Protein AF-A0A0P1GM66-F1 (afdb_monomer_lite)

pLDDT: mean 73.73, std 16.1, range [38.53, 93.94]

Organism: NCBI:txid340021

Radius of gyration: 25.5 Å; chains: 1; bounding box: 78×30×77 Å

Secondary structure (DSSP, 8-state):
--TTHHHHHHHHHHHHHHHHHHHHHHHHHH---HHHHHHHHHHHHHHHHHHHHTTS-----------SSPPHHHHHHHHHHHHHHHHHHHHHHHHHHHHHHHHHHHHHHHTT-----TT-S-----TTHHHHHHHHHHHHHTHHHHHHHHHTT--GGGS-TTS-SSS-HHHHHHHHHHHHHHHHHHHHHHHHHHHHHHHHHHHHHHHHHHHHHHHHHH--

Sequence (220 aa):
MIESLPYCVFGVAVVVTVVAQLVLWFRYSCGGKVALNVTALKERVETYAALKKGKGTLSEDHTVDNSELLSAGGHEVLLGTLKKVETKSAALSTIIVFAMGAFLTVVFSDSGAVACSSGSNSCEPNGYDAYGLLTVVAALNLLAPLYHAFVGIGHLDTFDSRVGVDQGKALGAKEMQLNLMSDLLKKERGYRFSKLVSAFVILTYFFVLIADALWVTFGA

Foldseek 3Di:
DCVCVLVVVLVVLLVVLVVVLVVLVCCLVPVDPLVVVLVVLLVVLQVVLVVVPVVPDPDPDPPVPVPLDHDPSSVVSLVVLLVVLLVLLVVLLVVLVVLLVVLVCVLVVPVVPPVPVVPDPDPDPDPCVVSNVSSVSLSVLLVQLNVLSVLLNDDPPPVDPPPPPPDDPSVVNSVVRSVSSSSSVSSNSSSVSSVVSNVSSVVSVVVSVVVVVCCVVPVD

Structure (mmCIF, N/CA/C/O backbone):
data_AF-A0A0P1GM66-F1
#
_entry.id   AF-A0A0P1GM66-F1
#
loop_
_atom_site.group_PDB
_atom_site.id
_atom_site.type_symbol
_atom_site.label_atom_id
_atom_site.label_alt_id
_atom_site.label_comp_id
_atom_site.label_asym_id
_atom_site.label_entity_id
_atom_site.label_seq_id
_atom_site.pdbx_PDB_ins_code
_atom_site.Cartn_x
_atom_site.Cartn_y
_atom_site.Cartn_z
_atom_site.occupancy
_atom_site.B_iso_or_equiv
_atom_site.auth_seq_id
_atom_site.auth_comp_id
_atom_site.auth_asym_id
_atom_site.auth_atom_id
_atom_site.pdbx_PDB_model_num
ATOM 1 N N . MET A 1 1 ? 19.322 10.680 -34.082 1.00 49.41 1 MET A N 1
ATOM 2 C CA . MET A 1 1 ? 18.736 11.760 -33.246 1.00 49.41 1 MET A CA 1
ATOM 3 C C . MET A 1 1 ? 17.412 11.361 -32.564 1.00 49.41 1 MET A C 1
ATOM 5 O O . MET A 1 1 ? 16.917 12.151 -31.777 1.00 49.41 1 MET A O 1
ATOM 9 N N . ILE A 1 2 ? 16.855 10.157 -32.802 1.00 52.78 2 ILE A N 1
ATOM 10 C CA . ILE A 1 2 ? 15.590 9.679 -32.186 1.00 52.78 2 ILE A CA 1
ATOM 11 C C . ILE A 1 2 ? 15.828 8.848 -30.901 1.00 52.78 2 ILE A C 1
ATOM 13 O O . ILE A 1 2 ? 14.916 8.657 -30.104 1.00 52.78 2 ILE A O 1
ATOM 17 N N . GLU A 1 3 ? 17.067 8.436 -30.623 1.00 55.12 3 GLU A N 1
ATOM 18 C CA . GLU A 1 3 ? 17.414 7.568 -29.481 1.00 55.12 3 GLU A CA 1
ATOM 19 C C . GLU A 1 3 ? 17.232 8.210 -28.090 1.00 55.12 3 GLU A C 1
ATOM 21 O O . GLU A 1 3 ? 17.246 7.506 -27.086 1.00 55.12 3 GLU A O 1
ATOM 26 N N . SER A 1 4 ? 17.029 9.530 -27.994 1.00 60.00 4 SER A N 1
ATOM 27 C CA . SER A 1 4 ? 16.848 10.227 -26.709 1.00 60.00 4 SER A CA 1
ATOM 28 C C . SER A 1 4 ? 15.395 10.296 -26.221 1.00 60.00 4 SER A C 1
ATOM 30 O O . SER A 1 4 ? 15.159 10.561 -25.041 1.00 60.00 4 SER A O 1
ATOM 32 N N . LEU A 1 5 ? 14.417 10.039 -27.096 1.00 62.59 5 LEU A N 1
ATOM 33 C CA . LEU A 1 5 ? 12.992 10.101 -26.762 1.00 62.59 5 LEU A CA 1
ATOM 34 C C . LEU A 1 5 ? 12.564 9.168 -25.604 1.00 62.59 5 LEU A C 1
ATOM 36 O O . LEU A 1 5 ? 11.834 9.642 -24.728 1.00 62.59 5 LEU A O 1
ATOM 40 N N . PRO A 1 6 ? 13.010 7.893 -25.530 1.00 67.31 6 PRO A N 1
ATOM 41 C CA . PRO A 1 6 ? 12.564 6.989 -24.469 1.00 67.31 6 PRO A CA 1
ATOM 42 C C . PRO A 1 6 ? 13.025 7.458 -23.081 1.00 67.31 6 PRO A C 1
ATOM 44 O O . PRO A 1 6 ? 12.230 7.482 -22.142 1.00 67.31 6 PRO A O 1
ATOM 47 N N . TYR A 1 7 ? 14.252 7.973 -22.957 1.00 69.81 7 TYR A N 1
ATOM 48 C CA . TYR A 1 7 ? 14.797 8.476 -21.688 1.00 69.81 7 TYR A CA 1
ATOM 49 C C . TYR A 1 7 ? 14.009 9.658 -21.112 1.00 69.81 7 TYR A C 1
ATOM 51 O O . TYR A 1 7 ? 13.801 9.731 -19.899 1.00 69.81 7 TYR A O 1
ATOM 59 N N . CYS A 1 8 ? 13.521 10.564 -21.965 1.00 74.31 8 CYS A N 1
ATOM 60 C CA . CYS A 1 8 ? 12.674 11.670 -21.522 1.00 74.31 8 CYS A CA 1
ATOM 61 C C . CYS A 1 8 ? 11.322 11.177 -20.989 1.00 74.31 8 CYS A C 1
ATOM 63 O O . CYS A 1 8 ? 10.877 11.642 -19.939 1.00 74.31 8 CYS A O 1
ATOM 65 N N . VAL A 1 9 ? 10.686 10.217 -21.668 1.00 75.69 9 VAL A N 1
ATOM 66 C CA . VAL A 1 9 ? 9.404 9.646 -21.224 1.00 75.69 9 VAL A CA 1
ATOM 67 C C . VAL A 1 9 ? 9.578 8.893 -19.902 1.00 75.69 9 VAL A C 1
ATOM 69 O O . VAL A 1 9 ? 8.776 9.076 -18.984 1.00 75.69 9 VAL A O 1
ATOM 72 N N . PHE A 1 10 ? 10.661 8.123 -19.757 1.00 75.69 10 PHE A N 1
ATOM 73 C CA . PHE A 1 10 ? 10.984 7.414 -18.517 1.00 75.69 10 PHE A CA 1
ATOM 74 C C . PHE A 1 10 ? 11.234 8.371 -17.348 1.00 75.69 10 PHE A C 1
ATOM 76 O O . PHE A 1 10 ? 10.656 8.197 -16.274 1.00 75.69 10 PHE A O 1
ATOM 83 N N . GLY A 1 11 ? 12.045 9.412 -17.557 1.00 78.69 11 GLY A N 1
ATOM 84 C CA . GLY A 1 11 ? 12.319 10.419 -16.533 1.00 78.69 11 GLY A CA 1
ATOM 85 C C . GLY A 1 11 ? 11.043 11.111 -16.052 1.00 78.69 11 GLY A C 1
ATOM 86 O O . GLY A 1 11 ? 10.814 11.230 -14.847 1.00 78.69 11 GLY A O 1
ATOM 87 N N . VAL A 1 12 ? 10.159 11.490 -16.981 1.00 83.25 12 VAL A N 1
ATOM 88 C CA . VAL A 1 12 ? 8.860 12.091 -16.647 1.00 83.25 12 VAL A CA 1
ATOM 89 C C . VAL A 1 12 ? 7.980 11.111 -15.870 1.00 83.25 12 VAL A C 1
ATOM 91 O O . VAL A 1 12 ? 7.416 11.499 -14.849 1.00 83.25 12 VAL A O 1
ATOM 94 N N . ALA A 1 13 ? 7.891 9.844 -16.285 1.00 81.12 13 ALA A N 1
ATOM 95 C CA . ALA A 1 13 ? 7.086 8.837 -15.591 1.00 81.12 13 ALA A CA 1
ATOM 96 C C . ALA A 1 13 ? 7.555 8.618 -14.143 1.00 81.12 13 ALA A C 1
ATOM 98 O O . ALA A 1 13 ? 6.732 8.578 -13.226 1.00 81.12 13 ALA A O 1
ATOM 99 N N . VAL A 1 14 ? 8.869 8.549 -13.911 1.00 81.50 14 VAL A N 1
ATOM 100 C CA . VAL A 1 14 ? 9.443 8.427 -12.562 1.00 81.50 14 VAL A CA 1
ATOM 101 C C . VAL A 1 14 ? 9.108 9.652 -11.714 1.00 81.50 14 VAL A C 1
ATOM 103 O O . VAL A 1 14 ? 8.600 9.500 -10.603 1.00 81.50 14 VAL A O 1
ATOM 106 N N . VAL A 1 15 ? 9.326 10.862 -12.237 1.00 85.69 15 VAL A N 1
ATOM 107 C CA . VAL A 1 15 ? 9.032 12.109 -11.511 1.00 85.69 15 VAL A CA 1
ATOM 108 C C . VAL A 1 15 ? 7.547 12.207 -11.172 1.00 85.69 15 VAL A C 1
ATOM 110 O O . VAL A 1 15 ? 7.203 12.474 -10.023 1.00 85.69 15 VAL A O 1
ATOM 113 N N . VAL A 1 16 ? 6.658 11.929 -12.130 1.00 87.25 16 VAL A N 1
ATOM 114 C CA . VAL A 1 16 ? 5.205 11.901 -11.902 1.00 87.25 16 VAL A CA 1
ATOM 115 C C . VAL A 1 16 ? 4.856 10.882 -10.823 1.00 87.25 16 VAL A C 1
ATOM 117 O O . VAL A 1 16 ? 4.039 11.179 -9.950 1.00 87.25 16 VAL A O 1
ATOM 120 N N . THR A 1 17 ? 5.505 9.715 -10.834 1.00 84.69 17 THR A N 1
ATOM 121 C CA . THR A 1 17 ? 5.249 8.672 -9.840 1.00 84.69 17 THR A CA 1
ATOM 122 C C . THR A 1 17 ? 5.634 9.126 -8.440 1.00 84.69 17 THR A C 1
ATOM 124 O O . THR A 1 17 ? 4.812 9.067 -7.528 1.00 84.69 17 THR A O 1
ATOM 127 N N . VAL A 1 18 ? 6.848 9.655 -8.279 1.00 86.38 18 VAL A N 1
ATOM 128 C CA . VAL A 1 18 ? 7.355 10.158 -6.996 1.00 86.38 18 VAL A CA 1
ATOM 129 C C . VAL A 1 18 ? 6.508 11.328 -6.491 1.00 86.38 18 VAL A C 1
ATOM 131 O O . VAL A 1 18 ? 6.103 11.344 -5.329 1.00 86.38 18 VAL A O 1
ATOM 134 N N . VAL A 1 19 ? 6.164 12.287 -7.355 1.00 89.31 19 VAL A N 1
ATOM 135 C CA . VAL A 1 19 ? 5.315 13.431 -6.983 1.00 89.31 19 VAL A CA 1
ATOM 136 C C . VAL A 1 19 ? 3.924 12.962 -6.560 1.00 89.31 19 VAL A C 1
ATOM 138 O O . VAL A 1 19 ? 3.427 13.391 -5.519 1.00 89.31 19 VAL A O 1
ATOM 141 N N . ALA A 1 20 ? 3.300 12.049 -7.308 1.00 87.25 20 ALA A N 1
ATOM 142 C CA . ALA A 1 20 ? 2.000 11.492 -6.945 1.00 87.25 20 ALA A CA 1
ATOM 143 C C . ALA A 1 20 ? 2.057 10.769 -5.591 1.00 87.25 20 ALA A C 1
ATOM 145 O O . ALA A 1 20 ? 1.170 10.963 -4.758 1.00 87.25 20 ALA A O 1
ATOM 146 N N . GLN A 1 21 ? 3.117 9.999 -5.325 1.00 86.38 21 GLN A N 1
ATOM 147 C CA . GLN A 1 21 ? 3.331 9.368 -4.024 1.00 86.38 21 GLN A CA 1
ATOM 148 C C . GLN A 1 21 ? 3.467 10.386 -2.894 1.00 86.38 21 GLN A C 1
ATOM 150 O O . GLN A 1 21 ? 2.817 10.224 -1.863 1.00 86.38 21 GLN A O 1
ATOM 155 N N . LEU A 1 22 ? 4.254 11.447 -3.085 1.00 87.38 22 LEU A N 1
ATOM 156 C CA . LEU A 1 22 ? 4.420 12.513 -2.095 1.00 87.38 22 LEU A CA 1
ATOM 157 C C . LEU A 1 22 ? 3.101 13.242 -1.821 1.00 87.38 22 LEU A C 1
ATOM 159 O O . LEU A 1 22 ? 2.770 13.503 -0.666 1.00 87.38 22 LEU A O 1
ATOM 163 N N . VAL A 1 23 ? 2.303 13.518 -2.856 1.00 88.00 23 VAL A N 1
ATOM 164 C CA . VAL A 1 23 ? 0.971 14.121 -2.702 1.00 88.00 23 VAL A CA 1
ATOM 165 C C . VAL A 1 23 ? 0.045 13.190 -1.923 1.00 88.00 23 VAL A C 1
ATOM 167 O O . VAL A 1 23 ? -0.634 13.625 -0.991 1.00 88.00 23 VAL A O 1
ATOM 170 N N . LEU A 1 24 ? 0.020 11.900 -2.261 1.00 85.44 24 LEU A N 1
ATOM 171 C CA . LEU A 1 24 ? -0.780 10.905 -1.546 1.00 85.44 24 LEU A CA 1
ATOM 172 C C . LEU A 1 24 ? -0.324 10.757 -0.091 1.00 85.44 24 LEU A C 1
ATOM 174 O O . LEU A 1 24 ? -1.167 10.683 0.804 1.00 85.44 24 LEU A O 1
ATOM 178 N N . TRP A 1 25 ? 0.986 10.780 0.153 1.00 85.00 25 TRP A N 1
ATOM 179 C CA . TRP A 1 25 ? 1.587 10.754 1.484 1.00 85.00 25 TRP A CA 1
ATOM 180 C C . TRP A 1 25 ? 1.195 11.981 2.304 1.00 85.00 25 TRP A C 1
ATOM 182 O O . TRP A 1 25 ? 0.800 11.864 3.465 1.00 85.00 25 TRP A O 1
ATOM 192 N N . PHE A 1 26 ? 1.253 13.167 1.701 1.00 85.19 26 PHE A N 1
ATOM 193 C CA . PHE A 1 26 ? 0.867 14.410 2.355 1.00 85.19 26 PHE A CA 1
ATOM 194 C C . PHE A 1 26 ? -0.625 14.411 2.693 1.00 85.19 26 PHE A C 1
ATOM 196 O O . PHE A 1 26 ? -1.005 14.719 3.820 1.00 85.19 26 PHE A O 1
ATOM 203 N N . ARG A 1 27 ? -1.489 13.965 1.771 1.00 84.12 27 ARG A N 1
ATOM 204 C CA . ARG A 1 27 ? -2.929 13.809 2.043 1.00 84.12 27 ARG A CA 1
ATOM 205 C C . ARG A 1 27 ? -3.197 12.787 3.144 1.00 84.12 27 ARG A C 1
ATOM 207 O O . ARG A 1 27 ? -4.072 13.015 3.977 1.00 84.12 27 ARG A O 1
ATOM 214 N N . TYR A 1 28 ? -2.444 11.690 3.172 1.00 81.00 28 TYR A N 1
ATOM 215 C CA . TYR A 1 28 ? -2.512 10.692 4.237 1.00 81.00 28 TYR A CA 1
ATOM 216 C C . TYR A 1 28 ? -2.109 11.280 5.600 1.00 81.00 28 TYR A C 1
ATOM 218 O O . TYR A 1 28 ? -2.828 11.091 6.584 1.00 81.00 28 TYR A O 1
ATOM 226 N N . SER A 1 29 ? -1.008 12.034 5.638 1.00 80.25 29 SER A N 1
ATOM 227 C CA . SER A 1 29 ? -0.442 12.632 6.854 1.00 80.25 29 SER A CA 1
ATOM 228 C C . SER A 1 29 ? -1.309 13.774 7.396 1.00 80.25 29 SER A C 1
ATOM 230 O O . SER A 1 29 ? -1.579 13.835 8.593 1.00 80.25 29 SER A O 1
ATOM 232 N N . CYS A 1 30 ? -1.812 14.648 6.522 1.00 77.25 30 CYS A N 1
ATOM 233 C CA . CYS A 1 30 ? -2.595 15.826 6.904 1.00 77.25 30 CYS A CA 1
ATOM 234 C C . CYS A 1 30 ? -4.103 15.557 7.044 1.00 77.25 30 CYS A C 1
ATOM 236 O O . CYS A 1 30 ? -4.799 16.321 7.706 1.00 77.25 30 CYS A O 1
ATOM 238 N N . GLY A 1 31 ? -4.638 14.467 6.480 1.00 65.81 31 GLY A N 1
ATOM 239 C CA . GLY A 1 31 ? -6.067 14.114 6.553 1.00 65.81 31 GLY A CA 1
ATOM 240 C C . GLY A 1 31 ? -6.559 13.635 7.931 1.00 65.81 31 GLY A C 1
ATOM 241 O O . GLY A 1 31 ? -7.674 13.129 8.064 1.00 65.81 31 GLY A O 1
ATOM 242 N N . GLY A 1 32 ? -5.733 13.741 8.972 1.00 57.62 32 GLY A N 1
ATOM 243 C CA . GLY A 1 32 ? -5.922 13.097 10.267 1.00 57.62 32 GLY A CA 1
ATOM 244 C C . GLY A 1 32 ? -6.816 13.816 11.275 1.00 57.62 32 GLY A C 1
ATOM 245 O O . GLY A 1 32 ? -6.385 14.011 12.403 1.00 57.62 32 GLY A O 1
ATOM 246 N N . LYS A 1 33 ? -8.084 14.114 10.963 1.00 61.38 33 LYS A N 1
ATOM 247 C CA . LYS A 1 33 ? -9.068 14.383 12.035 1.00 61.38 33 LYS A CA 1
ATOM 248 C C . LYS A 1 33 ? -9.568 13.054 12.612 1.00 61.38 33 LYS A C 1
ATOM 250 O O . LYS A 1 33 ? -10.579 12.517 12.169 1.00 61.38 33 LYS A O 1
ATOM 255 N N . VAL A 1 34 ? -8.814 12.472 13.546 1.00 59.84 34 VAL A N 1
ATOM 256 C CA . VAL A 1 34 ? -9.110 11.149 14.138 1.00 59.84 34 VAL A CA 1
ATOM 257 C C . VAL A 1 34 ? -10.431 11.162 14.919 1.00 59.84 34 VAL A C 1
ATOM 259 O O . VAL A 1 34 ? -11.250 10.274 14.717 1.00 59.84 34 VAL A O 1
ATOM 262 N N . ALA A 1 35 ? -10.701 12.209 15.705 1.00 56.91 35 ALA A N 1
ATOM 263 C CA . ALA A 1 35 ? -11.881 12.282 16.576 1.00 56.91 35 ALA A CA 1
ATOM 264 C C . ALA A 1 35 ? -13.230 12.200 15.827 1.00 56.91 35 ALA A C 1
ATOM 266 O O . ALA A 1 35 ? -14.102 11.436 16.223 1.00 56.91 35 ALA A O 1
ATOM 267 N N . LEU A 1 36 ? -13.381 12.909 14.698 1.00 59.31 36 LEU A N 1
ATOM 268 C CA . LEU A 1 36 ? -14.615 12.879 13.891 1.00 59.31 36 LEU A CA 1
ATOM 269 C C . LEU A 1 36 ? -14.879 11.484 13.289 1.00 59.31 36 LEU A C 1
ATOM 271 O O . LEU A 1 36 ? -16.021 11.074 13.104 1.00 59.31 36 LEU A O 1
ATOM 275 N N . ASN A 1 37 ? -13.808 10.746 12.990 1.00 70.94 37 ASN A N 1
ATOM 276 C CA . ASN A 1 37 ? -13.906 9.418 12.395 1.00 70.94 37 ASN A CA 1
ATOM 277 C C . ASN A 1 37 ? -14.287 8.343 13.421 1.00 70.94 37 ASN A C 1
ATOM 279 O O . ASN A 1 37 ? -14.910 7.359 13.037 1.00 70.94 37 ASN A O 1
ATOM 283 N N . VAL A 1 38 ? -13.956 8.523 14.705 1.00 74.69 38 VAL A N 1
ATOM 284 C CA . VAL A 1 38 ? -14.300 7.557 15.764 1.00 74.69 38 VAL A CA 1
ATOM 285 C C . VAL A 1 38 ? -15.808 7.535 16.008 1.00 74.69 38 VAL A C 1
ATOM 287 O O . VAL A 1 38 ? -16.391 6.456 16.033 1.00 74.69 38 VAL A O 1
ATOM 290 N N . THR A 1 39 ? -16.470 8.693 16.093 1.00 74.50 39 THR A N 1
ATOM 291 C CA . THR A 1 39 ? -17.932 8.755 16.284 1.00 74.50 39 THR A CA 1
ATOM 292 C C . THR A 1 39 ? -18.684 8.122 15.111 1.00 74.50 39 THR A C 1
ATOM 294 O O . THR A 1 39 ? -19.548 7.274 15.318 1.00 74.50 39 THR A O 1
ATOM 297 N N . ALA A 1 40 ? -18.291 8.445 13.874 1.00 78.88 40 ALA A N 1
ATOM 298 C CA . ALA A 1 40 ? -18.876 7.840 12.676 1.00 78.88 40 ALA A CA 1
ATOM 299 C C . ALA A 1 40 ? -18.598 6.326 12.577 1.00 78.88 40 ALA A C 1
ATOM 301 O O . ALA A 1 40 ? -19.398 5.566 12.030 1.00 78.88 40 ALA A O 1
ATOM 302 N N . LEU A 1 41 ? -17.453 5.864 13.091 1.00 79.00 41 LEU A N 1
ATOM 303 C CA . LEU A 1 41 ? -17.139 4.441 13.171 1.00 79.00 41 LEU A CA 1
ATOM 304 C C . LEU A 1 41 ? -18.001 3.731 14.219 1.00 79.00 41 LEU A C 1
ATOM 306 O O . LEU A 1 41 ? -18.463 2.625 13.944 1.00 79.00 41 LEU A O 1
ATOM 310 N N . LYS A 1 42 ? -18.241 4.362 15.378 1.00 79.12 42 LYS A N 1
ATOM 311 C CA . LYS A 1 42 ? -19.101 3.829 16.445 1.00 79.12 42 LYS A CA 1
ATOM 312 C C . LYS A 1 42 ? -20.486 3.501 15.894 1.00 79.12 42 LYS A C 1
ATOM 314 O O . LYS A 1 42 ? -20.912 2.351 15.952 1.00 79.12 42 LYS A O 1
ATOM 319 N N . GLU A 1 43 ? -21.112 4.487 15.257 1.00 80.06 43 GLU A N 1
ATOM 320 C CA . GLU A 1 43 ? -22.449 4.371 14.668 1.00 80.06 43 GLU A CA 1
ATOM 321 C C . GLU A 1 43 ? -22.531 3.227 13.644 1.00 80.06 43 GLU A C 1
ATOM 323 O O . GLU A 1 43 ? -23.460 2.415 13.657 1.00 80.06 43 GLU A O 1
ATOM 328 N N . ARG A 1 44 ? -21.511 3.087 12.785 1.00 77.88 44 ARG A N 1
ATOM 329 C CA . ARG A 1 44 ? -21.441 1.991 11.806 1.00 77.88 44 ARG A CA 1
ATOM 330 C C . ARG A 1 44 ? -21.334 0.628 12.477 1.00 77.88 44 ARG A C 1
ATOM 332 O O . ARG A 1 44 ? -22.041 -0.295 12.083 1.00 77.88 44 ARG A O 1
ATOM 339 N N . VAL A 1 45 ? -20.447 0.484 13.460 1.00 80.31 45 VAL A N 1
ATOM 340 C CA . VAL A 1 45 ? -20.237 -0.783 14.176 1.00 80.31 45 VAL A CA 1
ATOM 341 C C . VAL A 1 45 ? -21.505 -1.205 14.920 1.00 80.31 45 VAL A C 1
ATOM 343 O O . VAL A 1 45 ? -21.884 -2.375 14.860 1.00 80.31 45 VAL A O 1
ATOM 346 N N . GLU A 1 46 ? -22.198 -0.264 15.556 1.00 75.94 46 GLU A N 1
ATOM 347 C CA . GLU A 1 46 ? -23.466 -0.517 16.247 1.00 75.94 46 GLU A CA 1
ATOM 348 C C . GLU A 1 46 ? -24.588 -0.891 15.277 1.00 75.94 46 GLU A C 1
ATOM 350 O O . GLU A 1 46 ? -25.304 -1.863 15.520 1.00 75.94 46 GLU A O 1
ATOM 355 N N . THR A 1 47 ? -24.671 -0.219 14.126 1.00 74.94 47 THR A N 1
ATOM 356 C CA . THR A 1 47 ? -25.613 -0.579 13.054 1.00 74.94 47 THR A CA 1
ATOM 357 C C . THR A 1 47 ? -25.361 -2.004 12.549 1.00 74.94 47 THR A C 1
ATOM 359 O O . THR A 1 47 ? -26.293 -2.794 12.406 1.00 74.94 47 THR A O 1
ATOM 362 N N . TYR A 1 48 ? -24.098 -2.390 12.328 1.00 74.44 48 TYR A N 1
ATOM 363 C CA . TYR A 1 48 ? -23.756 -3.758 11.923 1.00 74.44 48 TYR A CA 1
ATOM 364 C C . TYR A 1 48 ? -24.068 -4.793 13.005 1.00 74.44 48 TYR A C 1
ATOM 366 O O . TYR A 1 48 ? -24.508 -5.898 12.684 1.00 74.44 48 TYR A O 1
ATOM 374 N N . ALA A 1 49 ? -23.869 -4.453 14.277 1.00 77.56 49 ALA A N 1
ATOM 375 C CA . ALA A 1 49 ? -24.247 -5.316 15.388 1.00 77.56 49 ALA A CA 1
ATOM 376 C C . ALA A 1 49 ? -25.768 -5.510 15.459 1.00 77.56 49 ALA A C 1
ATOM 378 O O . ALA A 1 49 ? -26.228 -6.641 15.620 1.00 77.56 49 ALA A O 1
ATOM 379 N N . ALA A 1 50 ? -26.545 -4.439 15.273 1.00 73.38 50 ALA A N 1
ATOM 380 C CA . ALA A 1 50 ? -28.002 -4.490 15.209 1.00 73.38 50 ALA A CA 1
ATOM 381 C C . ALA A 1 50 ? -28.488 -5.348 14.027 1.00 73.38 50 ALA A C 1
ATOM 383 O O . ALA A 1 50 ? -29.326 -6.226 14.213 1.00 73.38 50 ALA A O 1
ATOM 384 N N . LEU A 1 51 ? -27.892 -5.198 12.839 1.00 73.12 51 LEU A N 1
ATOM 385 C CA . LEU A 1 51 ? -28.197 -6.027 11.663 1.00 73.12 51 LEU A CA 1
ATOM 386 C C . LEU A 1 51 ? -27.822 -7.505 11.857 1.00 73.12 51 LEU A C 1
ATOM 388 O O . LEU A 1 51 ? -28.531 -8.391 11.378 1.00 73.12 51 LEU A O 1
ATOM 392 N N . LYS A 1 52 ? -26.722 -7.791 12.567 1.00 73.94 52 LYS A N 1
ATOM 393 C CA . LYS A 1 52 ? -26.322 -9.165 12.913 1.00 73.94 52 LYS A CA 1
ATOM 394 C C . LYS A 1 52 ? -27.316 -9.803 13.891 1.00 73.94 52 LYS A C 1
ATOM 396 O O . LYS A 1 52 ? -27.626 -10.980 13.731 1.00 73.94 52 LYS A O 1
ATOM 401 N N . LYS A 1 53 ? -27.846 -9.034 14.854 1.00 64.94 53 LYS A N 1
ATOM 402 C CA . LYS A 1 53 ? -28.902 -9.474 15.784 1.00 64.94 53 LYS A CA 1
ATOM 403 C C . LYS A 1 53 ? -30.264 -9.635 15.092 1.00 64.94 53 LYS A C 1
ATOM 405 O O . LYS A 1 53 ? -30.936 -10.629 15.318 1.00 64.94 53 LYS A O 1
ATOM 410 N N . GLY A 1 54 ? -30.622 -8.742 14.167 1.00 55.81 54 GLY A N 1
ATOM 411 C CA . GLY A 1 54 ? -31.890 -8.755 13.421 1.00 55.81 54 GLY A CA 1
ATOM 412 C C . GLY A 1 54 ? -32.102 -9.943 12.469 1.00 55.81 54 GLY A C 1
ATOM 413 O O . GLY A 1 54 ? -33.180 -10.077 11.896 1.00 55.81 54 GLY A O 1
ATOM 414 N N . LYS A 1 55 ? -31.120 -10.843 12.319 1.00 50.59 55 LYS A N 1
ATOM 415 C CA . LYS A 1 55 ? -31.316 -12.161 11.684 1.00 50.59 55 LYS A CA 1
ATOM 416 C C . LYS A 1 55 ? -31.950 -13.213 12.608 1.00 50.59 55 LYS A C 1
ATOM 418 O O . LYS A 1 55 ? -32.245 -14.308 12.139 1.00 50.59 55 LYS A O 1
ATOM 423 N N . GLY A 1 56 ? -32.204 -12.886 13.874 1.00 48.97 56 GLY A N 1
ATOM 424 C CA . GLY A 1 56 ? -33.004 -13.687 14.795 1.00 48.97 56 GLY A CA 1
ATOM 425 C C . GLY A 1 56 ? -33.773 -12.767 15.735 1.00 48.97 56 GLY A C 1
ATOM 426 O O . GLY A 1 56 ? -33.189 -12.207 16.652 1.00 48.97 56 GLY A O 1
ATOM 427 N N . THR A 1 57 ? -35.078 -12.627 15.492 1.00 39.50 57 THR A N 1
ATOM 428 C CA . THR A 1 57 ? -36.066 -11.934 16.343 1.00 39.50 57 THR A CA 1
ATOM 429 C C . THR A 1 57 ? -35.794 -10.449 16.626 1.00 39.50 57 THR A C 1
ATOM 431 O O . THR A 1 57 ? -34.994 -10.076 17.478 1.00 39.50 57 THR A O 1
ATOM 434 N N . LEU A 1 58 ? -36.546 -9.596 15.923 1.00 46.03 58 LEU A N 1
ATOM 435 C CA . LEU A 1 58 ? -36.838 -8.215 16.310 1.00 46.03 58 LEU A CA 1
ATOM 436 C C . LEU A 1 58 ? -37.525 -8.215 17.687 1.00 46.03 58 LEU A C 1
ATOM 438 O O . LEU A 1 58 ? -38.746 -8.306 17.763 1.00 46.03 58 LEU A O 1
ATOM 442 N N . SER A 1 59 ? -36.755 -8.142 18.770 1.00 40.50 59 SER A N 1
ATOM 443 C CA . SER A 1 59 ? -37.271 -7.634 20.039 1.00 40.50 59 SER A CA 1
ATOM 444 C C . SER A 1 59 ? -36.921 -6.158 20.126 1.00 40.50 59 SER A C 1
ATOM 446 O O . SER A 1 59 ? -35.750 -5.779 20.157 1.00 40.50 59 SER A O 1
ATOM 448 N N . GLU A 1 60 ? -37.977 -5.352 20.104 1.00 43.44 60 GLU A N 1
ATOM 449 C CA . GLU A 1 60 ? -38.004 -3.944 20.469 1.00 43.44 60 GLU A CA 1
ATOM 450 C C . GLU A 1 60 ? -37.414 -3.756 21.870 1.00 43.44 60 GLU A C 1
ATOM 452 O O . GLU A 1 60 ? -38.103 -3.915 22.869 1.00 43.44 60 GLU A O 1
ATOM 457 N N . ASP A 1 61 ? -36.133 -3.418 21.949 1.00 38.53 61 ASP A N 1
ATOM 458 C CA . ASP A 1 61 ? -35.621 -2.602 23.049 1.00 38.53 61 ASP A CA 1
ATOM 459 C C . ASP A 1 61 ? -34.397 -1.825 22.554 1.00 38.53 61 ASP A C 1
ATOM 461 O O . ASP A 1 61 ? -33.248 -2.061 22.924 1.00 38.53 61 ASP A O 1
ATOM 465 N N . HIS A 1 62 ? -34.638 -0.938 21.586 1.00 45.09 62 HIS A N 1
ATOM 466 C CA . HIS A 1 62 ? -33.658 0.053 21.158 1.00 45.09 62 HIS A CA 1
ATOM 467 C C . HIS A 1 62 ? -33.842 1.323 21.985 1.00 45.09 62 HIS A C 1
ATOM 469 O O . HIS A 1 62 ? -34.134 2.399 21.467 1.00 45.09 62 HIS A O 1
ATOM 475 N N . THR A 1 63 ? -33.607 1.211 23.288 1.00 40.38 63 THR A N 1
ATOM 476 C CA . THR A 1 63 ? -32.989 2.336 23.975 1.00 40.38 63 THR A CA 1
ATOM 477 C C . THR A 1 63 ? -31.574 2.429 23.408 1.00 40.38 63 THR A C 1
ATOM 479 O O . THR A 1 63 ? -30.719 1.576 23.643 1.00 40.38 63 THR A O 1
ATOM 482 N N . VAL A 1 64 ? -31.344 3.418 22.538 1.00 46.28 64 VAL A N 1
ATOM 483 C CA . VAL A 1 64 ? -29.992 3.882 22.208 1.00 46.28 64 VAL A CA 1
ATOM 484 C C . VAL A 1 64 ? -29.448 4.439 23.513 1.00 46.28 64 VAL A C 1
ATOM 486 O O . VAL A 1 64 ? -29.593 5.619 23.820 1.00 46.28 64 VAL A O 1
ATOM 489 N N . ASP A 1 65 ? -28.956 3.539 24.356 1.00 43.44 65 ASP A N 1
ATOM 490 C CA . ASP A 1 65 ? -28.347 3.907 25.609 1.00 43.44 65 ASP A CA 1
ATOM 491 C C . ASP A 1 65 ? -27.129 4.742 25.225 1.00 43.44 65 ASP A C 1
ATOM 493 O O . ASP A 1 65 ? -26.207 4.249 24.569 1.00 43.44 65 ASP A O 1
ATOM 497 N N . ASN A 1 66 ? -27.134 6.024 25.601 1.00 46.88 66 ASN A N 1
ATOM 498 C CA . ASN A 1 66 ? -26.040 6.978 25.385 1.00 46.88 66 ASN A CA 1
ATOM 499 C C . ASN A 1 66 ? -24.764 6.575 26.152 1.00 46.88 66 ASN A C 1
ATOM 501 O O . ASN A 1 66 ? -23.885 7.402 26.403 1.00 46.88 66 ASN A O 1
ATOM 505 N N . SER A 1 67 ? -24.653 5.305 26.542 1.00 52.84 67 SER A N 1
ATOM 506 C CA . SER A 1 67 ? -23.440 4.700 27.030 1.00 52.84 67 SER A CA 1
ATOM 507 C C . SER A 1 67 ? -22.341 4.934 25.994 1.00 52.84 67 SER A C 1
ATOM 509 O O . SER A 1 67 ? -22.429 4.628 24.800 1.00 52.84 67 SER A O 1
ATOM 511 N N . GLU A 1 68 ? -21.272 5.565 26.455 1.00 60.03 68 GLU A N 1
ATOM 512 C CA . GLU A 1 68 ? -20.116 5.891 25.628 1.00 60.03 68 GLU A CA 1
ATOM 513 C C . GLU A 1 68 ? -19.418 4.622 25.099 1.00 60.03 68 GLU A C 1
ATOM 515 O O . GLU A 1 68 ? -18.662 4.693 24.132 1.00 60.03 68 GLU A O 1
ATOM 520 N N . LEU A 1 69 ? -19.761 3.465 25.671 1.00 64.19 69 LEU A N 1
ATOM 521 C CA . LEU A 1 69 ? -19.255 2.129 25.388 1.00 64.19 69 LEU A CA 1
ATOM 522 C C . LEU A 1 69 ? -20.026 1.425 24.260 1.00 64.19 69 LEU A C 1
ATOM 524 O O . LEU A 1 69 ? -21.232 1.580 24.109 1.00 64.19 69 LEU A O 1
ATOM 528 N N . LEU A 1 70 ? -19.322 0.604 23.482 1.00 66.75 70 LEU A N 1
ATOM 529 C CA . LEU A 1 70 ? -19.916 -0.290 22.488 1.00 66.75 70 LEU A CA 1
ATOM 530 C C . LEU A 1 70 ? -20.660 -1.442 23.173 1.00 66.75 70 LEU A C 1
ATOM 532 O O . LEU A 1 70 ? -20.140 -2.058 24.109 1.00 66.75 70 LEU A O 1
ATOM 536 N N . SER A 1 71 ? -21.823 -1.814 22.630 1.00 76.81 71 SER A N 1
ATOM 537 C CA . SER A 1 71 ? -22.513 -3.051 23.019 1.00 76.81 71 SER A CA 1
ATOM 538 C C . SER A 1 71 ? -21.632 -4.290 22.785 1.00 76.81 71 SER A C 1
ATOM 540 O O . SER A 1 71 ? -20.778 -4.297 21.895 1.00 76.81 71 SER A O 1
ATOM 542 N N . ALA A 1 72 ? -21.875 -5.384 23.519 1.00 74.69 72 ALA A N 1
ATOM 543 C CA . ALA A 1 72 ? -21.125 -6.640 23.359 1.00 74.69 72 ALA A CA 1
ATOM 544 C C . ALA A 1 72 ? -21.098 -7.147 21.899 1.00 74.69 72 ALA A C 1
ATOM 546 O O . ALA A 1 72 ? -20.071 -7.623 21.417 1.00 74.69 72 ALA A O 1
ATOM 547 N N . GLY A 1 73 ? -22.203 -6.967 21.162 1.00 74.81 73 GLY A N 1
ATOM 548 C CA . GLY A 1 73 ? -22.270 -7.287 19.733 1.00 74.81 73 GLY A CA 1
ATOM 549 C C . GLY A 1 73 ? -21.427 -6.347 18.863 1.00 74.81 73 GLY A C 1
ATOM 550 O O . GLY A 1 73 ? -20.784 -6.798 17.919 1.00 74.81 73 GLY A O 1
ATOM 551 N N . GLY A 1 74 ? -21.385 -5.053 19.196 1.00 76.12 74 GLY A N 1
ATOM 552 C CA . GLY A 1 74 ? -20.513 -4.078 18.535 1.00 76.12 74 GLY A CA 1
ATOM 553 C C . GLY A 1 74 ? -19.033 -4.393 18.743 1.00 76.12 74 GLY A C 1
ATOM 554 O O . GLY A 1 74 ? -18.253 -4.332 17.797 1.00 76.12 74 GLY A O 1
ATOM 555 N N . HIS A 1 75 ? -18.652 -4.819 19.947 1.00 81.56 75 HIS A N 1
ATOM 556 C CA . HIS A 1 75 ? -17.279 -5.219 20.250 1.00 81.56 75 HIS A CA 1
ATOM 557 C C . HIS A 1 75 ? -16.829 -6.448 19.440 1.00 81.56 75 HIS A C 1
ATOM 559 O O . HIS A 1 75 ? -15.747 -6.440 18.855 1.00 81.56 75 HIS A O 1
ATOM 565 N N . GLU A 1 76 ? -17.676 -7.474 19.314 1.00 81.75 76 GLU A N 1
ATOM 566 C CA . GLU A 1 76 ? -17.387 -8.650 18.478 1.00 81.75 76 GLU A CA 1
ATOM 567 C C . GLU A 1 76 ? -17.218 -8.269 16.994 1.00 81.75 76 GLU A C 1
ATOM 569 O O . GLU A 1 76 ? -16.294 -8.726 16.315 1.00 81.75 76 GLU A O 1
ATOM 574 N N . VAL A 1 77 ? -18.088 -7.391 16.481 1.00 85.12 77 VAL A N 1
ATOM 575 C CA . VAL A 1 77 ? -17.998 -6.879 15.105 1.00 85.12 77 VAL A CA 1
ATOM 576 C C . VAL A 1 77 ? -16.723 -6.058 14.901 1.00 85.12 77 VAL A C 1
ATOM 578 O O . VAL A 1 77 ? -16.081 -6.185 13.854 1.00 85.12 77 VAL A O 1
ATOM 581 N N . LEU A 1 78 ? -16.330 -5.250 15.889 1.00 83.38 78 LEU A N 1
ATOM 582 C CA . LEU A 1 78 ? -15.100 -4.462 15.860 1.00 83.38 78 LEU A CA 1
ATOM 583 C C . LEU A 1 78 ? -13.870 -5.372 15.754 1.00 83.38 78 LEU A C 1
ATOM 585 O O . LEU A 1 78 ? -13.083 -5.215 14.820 1.00 83.38 78 LEU A O 1
ATOM 589 N N . LEU A 1 79 ? -13.752 -6.370 16.636 1.00 85.38 79 LEU A N 1
ATOM 590 C CA . LEU A 1 79 ? -12.659 -7.349 16.618 1.00 85.38 79 LEU A CA 1
ATOM 591 C C . LEU A 1 79 ? -12.619 -8.134 15.300 1.00 85.38 79 LEU A C 1
ATOM 593 O O . LEU A 1 79 ? -11.563 -8.294 14.685 1.00 85.38 79 LEU A O 1
ATOM 597 N N . GLY A 1 80 ? -13.782 -8.568 14.806 1.00 87.06 80 GLY A N 1
ATOM 598 C CA . GLY A 1 80 ? -13.886 -9.248 13.517 1.00 87.06 80 GLY A CA 1
ATOM 599 C C . GLY A 1 80 ? -13.461 -8.367 12.337 1.00 87.06 80 GLY A C 1
ATOM 600 O O . GLY A 1 80 ? -12.868 -8.858 11.375 1.00 87.06 80 GLY A O 1
ATOM 601 N N . THR A 1 81 ? -13.740 -7.064 12.393 1.00 88.38 81 THR A N 1
ATOM 602 C CA . THR A 1 81 ? -13.335 -6.107 11.352 1.00 88.38 81 THR A CA 1
ATOM 603 C C . THR A 1 81 ? -11.835 -5.840 11.401 1.00 88.38 81 THR A C 1
ATOM 605 O O . THR A 1 81 ? -11.191 -5.825 10.353 1.00 88.38 81 THR A O 1
ATOM 608 N N . LEU A 1 82 ? -11.268 -5.718 12.599 1.00 87.88 82 LEU A N 1
ATOM 609 C CA . LEU A 1 82 ? -9.836 -5.533 12.818 1.00 87.88 82 LEU A CA 1
ATOM 610 C C . LEU A 1 82 ? -9.029 -6.695 12.225 1.00 87.88 82 LEU A C 1
ATOM 612 O O . LEU A 1 82 ? -8.195 -6.473 11.347 1.00 87.88 82 LEU A O 1
ATOM 616 N N . LYS A 1 83 ? -9.407 -7.939 12.544 1.00 89.00 83 LYS A N 1
ATOM 617 C CA . LYS A 1 83 ? -8.783 -9.145 11.973 1.00 89.00 83 LYS A CA 1
ATOM 618 C C . LYS A 1 83 ? -8.889 -9.216 10.444 1.00 89.00 83 LYS A C 1
ATOM 620 O O . LYS A 1 83 ? -7.974 -9.676 9.756 1.00 89.00 83 LYS A O 1
ATOM 625 N N . LYS A 1 84 ? -10.006 -8.749 9.871 1.00 90.94 84 LYS A N 1
ATOM 626 C CA . LYS A 1 84 ? -10.177 -8.669 8.408 1.00 90.94 84 LYS A CA 1
ATOM 627 C C . LYS A 1 84 ? -9.230 -7.651 7.780 1.00 90.94 84 LYS A C 1
ATOM 629 O O . LYS A 1 84 ? -8.707 -7.919 6.700 1.00 90.94 84 LYS A O 1
ATOM 634 N N . VAL A 1 85 ? -9.039 -6.488 8.404 1.00 90.12 85 VAL A N 1
ATOM 635 C CA . VAL A 1 85 ? -8.104 -5.467 7.909 1.00 90.12 85 VAL A CA 1
ATOM 636 C C . VAL A 1 85 ? -6.668 -5.984 7.984 1.00 90.12 85 VAL A C 1
ATOM 638 O O . VAL A 1 85 ? -5.951 -5.865 6.995 1.00 90.12 85 VAL A O 1
ATOM 641 N N . GLU A 1 86 ? -6.288 -6.651 9.073 1.00 89.69 86 GLU A N 1
ATOM 642 C CA . GLU A 1 86 ? -4.972 -7.292 9.221 1.00 89.69 86 GLU A CA 1
ATOM 643 C C . GLU A 1 86 ? -4.724 -8.337 8.131 1.00 89.69 86 GLU A C 1
ATOM 645 O O . GLU A 1 86 ? -3.708 -8.288 7.442 1.00 89.69 86 GLU A O 1
ATOM 650 N N . THR A 1 87 ? -5.698 -9.222 7.889 1.00 92.31 87 THR A N 1
ATOM 651 C CA . THR A 1 87 ? -5.602 -10.248 6.836 1.00 92.31 87 THR A CA 1
ATOM 652 C C . THR A 1 87 ? -5.429 -9.615 5.452 1.00 92.31 87 THR A C 1
ATOM 654 O O . THR A 1 87 ? -4.616 -10.069 4.648 1.00 92.31 87 THR A O 1
ATOM 657 N N . LYS A 1 88 ? -6.163 -8.532 5.161 1.00 92.50 88 LYS A N 1
ATOM 658 C CA . LYS A 1 88 ? -6.026 -7.791 3.897 1.00 92.50 88 LYS A CA 1
ATOM 659 C C . LYS A 1 88 ? -4.673 -7.094 3.781 1.00 92.50 88 LYS A C 1
ATOM 661 O O . LYS A 1 88 ? -4.119 -7.046 2.686 1.00 92.50 88 LYS A O 1
ATOM 666 N N . SER A 1 89 ? -4.158 -6.558 4.883 1.00 91.25 89 SER A N 1
ATOM 667 C CA . SER A 1 89 ? -2.848 -5.912 4.931 1.00 91.25 89 SER A CA 1
ATOM 668 C C . SER A 1 89 ? -1.716 -6.922 4.733 1.00 91.25 89 SER A C 1
ATOM 670 O O . SER A 1 89 ? -0.788 -6.649 3.977 1.00 91.25 89 SER A O 1
ATOM 672 N N . ALA A 1 90 ? -1.839 -8.118 5.315 1.00 91.25 90 ALA A N 1
ATOM 673 C CA . ALA A 1 90 ? -0.919 -9.235 5.107 1.00 91.25 90 ALA A CA 1
ATOM 674 C C . ALA A 1 90 ? -0.941 -9.740 3.659 1.00 91.25 90 ALA A C 1
ATOM 676 O O . ALA A 1 90 ? 0.105 -9.899 3.038 1.00 91.25 90 ALA A O 1
ATOM 677 N N . ALA A 1 91 ? -2.126 -9.926 3.073 1.00 93.94 91 ALA A N 1
ATOM 678 C CA . ALA A 1 91 ? -2.225 -10.278 1.659 1.00 93.94 91 ALA A CA 1
ATOM 679 C C . ALA A 1 91 ? -1.564 -9.207 0.773 1.00 93.94 91 ALA A C 1
ATOM 681 O O . ALA A 1 91 ? -0.786 -9.524 -0.124 1.00 93.94 91 ALA A O 1
ATOM 682 N N . LEU A 1 92 ? -1.804 -7.925 1.056 1.00 92.06 92 LEU A N 1
ATOM 683 C CA . LEU A 1 92 ? -1.194 -6.833 0.303 1.00 92.06 92 LEU A CA 1
ATOM 684 C C . LEU A 1 92 ? 0.336 -6.795 0.450 1.00 92.06 92 LEU A C 1
ATOM 686 O O . LEU A 1 92 ? 1.023 -6.598 -0.550 1.00 92.06 92 LEU A O 1
ATOM 690 N N . SER A 1 93 ? 0.883 -7.018 1.650 1.00 92.50 93 SER A N 1
ATOM 691 C CA . SER A 1 93 ? 2.337 -7.045 1.845 1.00 92.50 93 SER A CA 1
ATOM 692 C C . SER A 1 93 ? 2.991 -8.181 1.061 1.00 92.50 93 SER A C 1
ATOM 694 O O . SER A 1 93 ? 4.022 -7.948 0.437 1.00 92.50 93 SER A O 1
ATOM 696 N N . THR A 1 94 ? 2.372 -9.367 0.991 1.00 93.94 94 THR A N 1
ATOM 697 C CA . THR A 1 94 ? 2.900 -10.473 0.168 1.00 93.94 94 THR A CA 1
ATOM 698 C C . THR A 1 94 ? 2.968 -10.115 -1.316 1.00 93.94 94 THR A C 1
ATOM 700 O O . THR A 1 94 ? 3.980 -10.388 -1.958 1.00 93.94 94 THR A O 1
ATOM 703 N N . ILE A 1 95 ? 1.948 -9.430 -1.848 1.00 93.44 95 ILE A N 1
ATOM 704 C CA . ILE A 1 95 ? 1.933 -8.954 -3.239 1.00 93.44 95 ILE A CA 1
ATOM 705 C C . ILE A 1 95 ? 3.053 -7.936 -3.469 1.00 93.44 95 ILE A C 1
ATOM 707 O O . ILE A 1 95 ? 3.761 -8.021 -4.469 1.00 93.44 95 ILE A O 1
ATOM 711 N N . ILE A 1 96 ? 3.236 -6.987 -2.545 1.00 92.56 96 ILE A N 1
ATOM 712 C CA . ILE A 1 96 ? 4.274 -5.957 -2.667 1.00 92.56 96 ILE A CA 1
ATOM 713 C C . ILE A 1 96 ? 5.675 -6.580 -2.602 1.00 92.56 96 ILE A C 1
ATOM 715 O O . ILE A 1 96 ? 6.513 -6.251 -3.436 1.00 92.56 96 ILE A O 1
ATOM 719 N N . VAL A 1 97 ? 5.924 -7.503 -1.667 1.00 93.62 97 VAL A N 1
ATOM 720 C CA . VAL A 1 97 ? 7.209 -8.218 -1.557 1.00 93.62 97 VAL A CA 1
ATOM 721 C C . VAL A 1 97 ? 7.490 -9.026 -2.822 1.00 93.62 97 VAL A C 1
ATOM 723 O O . VAL A 1 97 ? 8.606 -8.984 -3.331 1.00 93.62 97 VAL A O 1
ATOM 726 N N . PHE A 1 98 ? 6.481 -9.711 -3.365 1.00 93.81 98 PHE A N 1
ATOM 727 C CA . PHE A 1 98 ? 6.621 -10.440 -4.623 1.00 93.81 98 PHE A CA 1
ATOM 728 C C . PHE A 1 98 ? 6.948 -9.503 -5.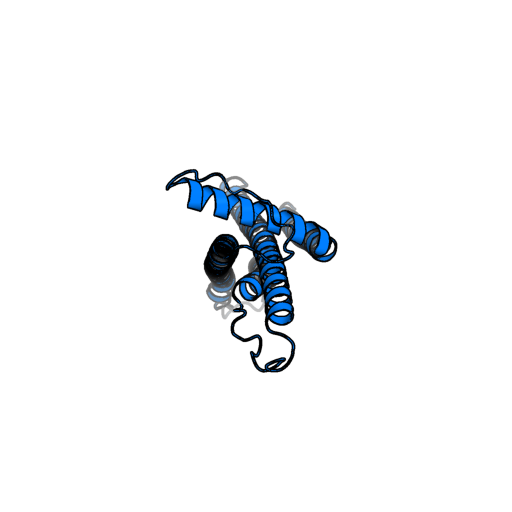794 1.00 93.81 98 PHE A C 1
ATOM 730 O O . PHE A 1 98 ? 7.878 -9.773 -6.548 1.00 93.81 98 PHE A O 1
ATOM 737 N N . ALA A 1 99 ? 6.239 -8.376 -5.918 1.00 90.25 99 ALA A N 1
ATOM 738 C CA . ALA A 1 99 ? 6.500 -7.381 -6.958 1.00 90.25 99 ALA A CA 1
ATOM 739 C C . ALA A 1 99 ? 7.912 -6.781 -6.841 1.00 90.25 99 ALA A C 1
ATOM 741 O O . ALA A 1 99 ? 8.624 -6.687 -7.836 1.00 90.25 99 ALA A O 1
ATOM 742 N N . MET A 1 100 ? 8.347 -6.431 -5.626 1.00 90.31 100 MET A N 1
ATOM 743 C CA . MET A 1 100 ? 9.717 -5.978 -5.369 1.00 90.31 100 MET A CA 1
ATOM 744 C C . MET A 1 100 ? 10.747 -7.039 -5.757 1.00 90.31 100 MET A C 1
ATOM 746 O O . MET A 1 100 ? 11.735 -6.710 -6.407 1.00 90.31 100 MET A O 1
ATOM 750 N N . GLY A 1 101 ? 10.509 -8.302 -5.391 1.00 89.44 101 GLY A N 1
ATOM 751 C CA . GLY A 1 101 ? 11.360 -9.425 -5.775 1.00 89.44 101 GLY A CA 1
ATOM 752 C C . GLY A 1 101 ? 11.479 -9.548 -7.291 1.00 89.44 101 GLY A C 1
ATOM 753 O O . GLY A 1 101 ? 12.590 -9.574 -7.803 1.00 89.44 101 GLY A O 1
ATOM 754 N N . ALA A 1 102 ? 10.354 -9.515 -8.009 1.00 87.06 102 ALA A N 1
ATOM 755 C CA . ALA A 1 102 ? 10.333 -9.570 -9.468 1.00 87.06 102 ALA A CA 1
ATOM 756 C C . ALA A 1 102 ? 11.130 -8.421 -10.113 1.00 87.06 102 ALA A C 1
ATOM 758 O O . ALA A 1 102 ? 11.920 -8.670 -11.021 1.00 87.06 102 ALA A O 1
ATOM 759 N N . PHE A 1 103 ? 10.987 -7.182 -9.623 1.00 84.50 103 PHE A N 1
ATOM 760 C CA . PHE A 1 103 ? 11.772 -6.046 -10.125 1.00 84.50 103 PHE A CA 1
ATOM 761 C C . PHE A 1 103 ? 13.270 -6.200 -9.848 1.00 84.50 103 PHE A C 1
ATOM 763 O O . PHE A 1 103 ? 14.086 -5.923 -10.723 1.00 84.50 103 PHE A O 1
ATOM 770 N N . LEU A 1 104 ? 13.645 -6.670 -8.657 1.00 83.50 104 LEU A N 1
ATOM 771 C CA . LEU A 1 104 ? 15.048 -6.872 -8.297 1.00 83.50 104 LEU A CA 1
ATOM 772 C C . LEU A 1 104 ? 15.681 -8.048 -9.050 1.00 83.50 104 LEU A C 1
ATOM 774 O O . LEU A 1 104 ? 16.856 -7.978 -9.396 1.00 83.50 104 LEU A O 1
ATOM 778 N N . THR A 1 105 ? 14.931 -9.109 -9.356 1.00 81.62 105 THR A N 1
ATOM 779 C CA . THR A 1 105 ? 15.437 -10.229 -10.163 1.00 81.62 105 THR A CA 1
ATOM 780 C C . THR A 1 105 ? 15.889 -9.772 -11.547 1.00 81.62 105 THR A C 1
ATOM 782 O O . THR A 1 105 ? 16.894 -10.288 -12.026 1.00 81.62 105 THR A O 1
ATOM 785 N N . VAL A 1 106 ? 15.225 -8.787 -12.163 1.00 72.94 106 VAL A N 1
ATOM 786 C CA . VAL A 1 106 ? 15.673 -8.199 -13.441 1.00 72.94 106 VAL A CA 1
ATOM 787 C C . VAL A 1 106 ? 17.052 -7.554 -13.288 1.00 72.94 106 VAL A C 1
ATOM 789 O O . VAL A 1 106 ? 17.936 -7.803 -14.100 1.00 72.94 106 VAL A O 1
ATOM 792 N N . VAL A 1 107 ? 17.280 -6.815 -12.195 1.00 71.19 107 VAL A N 1
ATOM 793 C CA . VAL A 1 107 ? 18.595 -6.223 -11.894 1.00 71.19 107 VAL A CA 1
ATOM 794 C C . VAL A 1 107 ? 19.657 -7.312 -11.777 1.00 71.19 107 VAL A C 1
ATOM 796 O O . VAL A 1 107 ? 20.708 -7.212 -12.402 1.00 71.19 107 VAL A O 1
ATOM 799 N N . PHE A 1 108 ? 19.397 -8.364 -10.997 1.00 69.06 108 PHE A N 1
ATOM 800 C CA . PHE A 1 108 ? 20.392 -9.400 -10.694 1.00 69.06 108 PHE A CA 1
ATOM 801 C C . PHE A 1 108 ? 20.604 -10.433 -11.808 1.00 69.06 108 PHE A C 1
ATOM 803 O O . PHE A 1 108 ? 21.667 -11.047 -11.850 1.00 69.06 108 PHE A O 1
ATOM 810 N N . SER A 1 109 ? 19.629 -10.634 -12.698 1.00 67.56 109 SER A N 1
ATOM 811 C CA . SER A 1 109 ? 19.749 -11.613 -13.789 1.00 67.56 109 SER A CA 1
ATOM 812 C C . SER A 1 109 ? 20.629 -11.097 -14.931 1.00 67.56 109 SER A C 1
ATOM 814 O O . SER A 1 109 ? 21.343 -11.895 -15.530 1.00 67.56 109 SER A O 1
ATOM 816 N N . ASP A 1 110 ? 20.662 -9.776 -15.159 1.00 55.56 110 ASP A N 1
ATOM 817 C CA . ASP A 1 110 ? 21.437 -9.166 -16.251 1.00 55.56 110 ASP A CA 1
ATOM 818 C C . ASP A 1 110 ? 22.738 -8.476 -15.787 1.00 55.56 110 ASP A C 1
ATOM 820 O O . ASP A 1 110 ? 23.672 -8.321 -16.575 1.00 55.56 110 ASP A O 1
ATOM 824 N N . SER A 1 111 ? 22.887 -8.140 -14.495 1.00 48.41 111 SER A N 1
ATOM 825 C CA . SER A 1 111 ? 24.139 -7.567 -13.946 1.00 48.41 111 SER A CA 1
ATOM 826 C C . SER A 1 111 ? 25.269 -8.587 -13.712 1.00 48.41 111 SER A C 1
ATOM 828 O O . SER A 1 111 ? 26.369 -8.213 -13.305 1.00 48.41 111 SER A O 1
ATOM 830 N N . GLY A 1 112 ? 25.045 -9.866 -14.032 1.00 42.03 112 GLY A N 1
ATOM 831 C CA . GLY A 1 112 ? 26.085 -10.901 -14.066 1.00 42.03 112 GLY A CA 1
ATOM 832 C C . GLY A 1 112 ? 26.936 -10.908 -15.342 1.00 42.03 112 GLY A C 1
ATOM 833 O O . GLY A 1 112 ? 27.974 -11.567 -15.372 1.00 42.03 112 GLY A O 1
ATOM 834 N N . ALA A 1 113 ? 26.546 -10.165 -16.380 1.00 40.91 113 ALA A N 1
ATOM 835 C CA . ALA A 1 113 ? 27.336 -10.008 -17.593 1.00 40.91 113 ALA A CA 1
ATOM 836 C C . ALA A 1 113 ? 27.781 -8.551 -17.747 1.00 40.91 113 ALA A C 1
ATOM 838 O O . ALA A 1 113 ? 27.473 -7.874 -18.726 1.00 40.91 113 ALA A O 1
ATOM 839 N N . VAL A 1 114 ? 28.676 -8.119 -16.854 1.00 44.38 114 VAL A N 1
ATOM 840 C CA . VAL A 1 114 ? 29.845 -7.380 -17.341 1.00 44.38 114 VAL A CA 1
ATOM 841 C C . VAL A 1 114 ? 30.595 -8.351 -18.260 1.00 44.38 114 VAL A C 1
ATOM 843 O O . VAL A 1 114 ? 31.602 -8.954 -17.896 1.00 44.38 114 VAL A O 1
ATOM 846 N N . ALA A 1 115 ? 30.055 -8.570 -19.460 1.00 43.44 115 ALA A N 1
ATOM 847 C CA . ALA A 1 115 ? 30.793 -9.102 -20.576 1.00 43.44 115 ALA A CA 1
ATOM 848 C C . ALA A 1 115 ? 31.770 -7.993 -20.962 1.00 43.44 115 ALA A C 1
ATOM 850 O O . ALA A 1 115 ? 31.582 -7.277 -21.940 1.00 43.44 115 ALA A O 1
ATOM 851 N N . CYS A 1 116 ? 32.827 -7.840 -20.161 1.00 44.69 116 CYS A N 1
ATOM 852 C CA . CYS A 1 116 ? 34.103 -7.415 -20.691 1.00 44.69 116 CYS A CA 1
ATOM 853 C C . CYS A 1 116 ? 34.451 -8.474 -21.735 1.00 44.69 116 CYS A C 1
ATOM 855 O O . CYS A 1 116 ? 35.070 -9.494 -21.422 1.00 44.69 116 CYS A O 1
ATOM 857 N N . SER A 1 117 ? 33.971 -8.281 -22.965 1.00 41.38 117 SER A N 1
ATOM 858 C CA . SER A 1 117 ? 34.476 -8.985 -24.127 1.00 41.38 117 SER A CA 1
ATOM 859 C C . SER A 1 117 ? 35.983 -8.811 -24.076 1.00 41.38 117 SER A C 1
ATOM 861 O O . SER A 1 117 ? 36.499 -7.702 -24.220 1.00 41.38 117 SER A O 1
ATOM 863 N N . SER A 1 118 ? 36.674 -9.898 -23.742 1.00 47.31 118 SER A N 1
ATOM 864 C CA . SER A 1 118 ? 38.121 -9.943 -23.597 1.00 47.31 118 SER A CA 1
ATOM 865 C C . SER A 1 118 ? 38.727 -9.642 -24.969 1.00 47.31 118 SER A C 1
ATOM 867 O O . SER A 1 118 ? 38.926 -10.552 -25.766 1.00 47.31 118 SER A O 1
ATOM 869 N N . GLY A 1 119 ? 38.906 -8.360 -25.303 1.00 52.09 119 GLY A N 1
ATOM 870 C CA . GLY A 1 119 ? 39.368 -7.947 -26.629 1.00 52.09 119 GLY A CA 1
ATOM 871 C C . GLY A 1 119 ? 39.146 -6.486 -27.037 1.00 52.09 119 GLY A C 1
ATOM 872 O O . GLY A 1 119 ? 39.838 -6.040 -27.947 1.00 52.09 119 GLY A O 1
ATOM 873 N N . SER A 1 120 ? 38.255 -5.714 -26.399 1.00 46.88 120 SER A N 1
ATOM 874 C CA . SER A 1 120 ? 38.029 -4.299 -26.760 1.00 46.88 120 SER A CA 1
ATOM 875 C C . SER A 1 120 ? 38.355 -3.345 -25.608 1.00 46.88 120 SER A C 1
ATOM 877 O O . SER A 1 120 ? 37.752 -3.411 -24.544 1.00 46.88 120 SER A O 1
ATOM 879 N N . ASN A 1 121 ? 39.282 -2.407 -25.837 1.00 57.41 121 ASN A N 1
ATOM 880 C CA . ASN A 1 121 ? 39.708 -1.376 -24.870 1.00 57.41 121 ASN A CA 1
ATOM 881 C C . ASN A 1 121 ? 38.660 -0.272 -24.619 1.00 57.41 121 ASN A C 1
ATOM 883 O O . ASN A 1 121 ? 38.955 0.731 -23.972 1.00 57.41 121 ASN A O 1
ATOM 887 N N . SER A 1 122 ? 37.450 -0.426 -25.146 1.00 47.38 122 SER A N 1
ATOM 888 C CA . SER A 1 122 ? 36.334 0.491 -24.962 1.00 47.38 122 SER A CA 1
ATOM 889 C C . SER A 1 122 ? 35.250 -0.218 -24.160 1.00 47.38 122 SER A C 1
ATOM 891 O O . SER A 1 122 ? 34.456 -0.983 -24.705 1.00 47.38 122 SER A O 1
ATOM 893 N N . CYS A 1 123 ? 35.231 0.033 -22.851 1.00 48.91 123 CYS A N 1
ATOM 894 C CA . CYS A 1 123 ? 34.059 -0.204 -22.017 1.00 48.91 123 CYS A CA 1
ATOM 895 C C . CYS A 1 123 ? 32.999 0.829 -22.411 1.00 48.91 123 CYS A C 1
ATOM 897 O O . CYS A 1 123 ? 32.852 1.853 -21.745 1.00 48.91 123 CYS A O 1
ATOM 899 N N . GLU A 1 124 ? 32.314 0.618 -23.534 1.00 48.03 124 GLU A N 1
ATOM 900 C CA . GLU A 1 124 ? 31.094 1.371 -23.790 1.00 48.03 124 GLU A CA 1
ATOM 901 C C . GLU A 1 124 ? 30.047 0.899 -22.774 1.00 48.03 124 GLU A C 1
ATOM 903 O O . GLU A 1 124 ? 29.827 -0.310 -22.641 1.00 48.03 124 GLU A O 1
ATOM 908 N N . PRO A 1 125 ? 29.442 1.814 -21.995 1.00 50.72 125 PRO A N 1
ATOM 909 C CA . PRO A 1 125 ? 28.351 1.460 -21.109 1.00 50.72 125 PRO A CA 1
ATOM 910 C C . PRO A 1 125 ? 27.185 1.014 -21.989 1.00 50.72 125 PRO A C 1
ATOM 912 O O . PRO A 1 125 ? 26.458 1.828 -22.555 1.00 50.72 125 PRO A O 1
ATOM 915 N N . ASN A 1 126 ? 27.054 -0.302 -22.144 1.00 47.78 126 ASN A N 1
ATOM 916 C CA . ASN A 1 126 ? 25.899 -0.949 -22.742 1.00 47.78 126 ASN A CA 1
ATOM 917 C C . ASN A 1 126 ? 24.633 -0.287 -22.168 1.00 47.78 126 ASN A C 1
ATOM 919 O O . ASN A 1 126 ? 24.499 -0.193 -20.948 1.00 47.78 126 ASN A O 1
ATOM 923 N N . GLY A 1 127 ? 23.715 0.172 -23.030 1.00 49.09 127 GLY A N 1
ATOM 924 C CA . GLY A 1 127 ? 22.502 0.953 -22.704 1.00 49.09 127 GLY A CA 1
ATOM 925 C C . GLY A 1 127 ? 21.478 0.295 -21.758 1.00 49.09 127 GLY A C 1
ATOM 926 O O . GLY A 1 127 ? 20.336 0.732 -21.671 1.00 49.09 127 GLY A O 1
ATOM 927 N N . TYR A 1 128 ? 21.887 -0.742 -21.034 1.00 51.12 128 TYR A N 1
ATOM 928 C CA . TYR A 1 128 ? 21.142 -1.510 -20.045 1.00 51.12 128 TYR A CA 1
ATOM 929 C C . TYR A 1 128 ? 21.170 -0.876 -18.638 1.00 51.12 128 TYR A C 1
ATOM 931 O O . TYR A 1 128 ? 20.388 -1.273 -17.775 1.00 51.12 128 TYR A O 1
ATOM 939 N N . ASP A 1 129 ? 21.996 0.151 -18.404 1.00 64.00 129 ASP A N 1
ATOM 940 C CA . ASP A 1 129 ? 22.117 0.812 -17.091 1.00 64.00 129 ASP A CA 1
ATOM 941 C C . ASP A 1 129 ? 20.829 1.567 -16.684 1.00 64.00 129 ASP A C 1
ATOM 943 O O . ASP A 1 129 ? 20.427 1.602 -15.518 1.00 64.00 129 ASP A O 1
ATOM 947 N N . ALA A 1 130 ? 20.087 2.098 -17.664 1.00 67.31 130 ALA A N 1
ATOM 948 C CA . ALA A 1 130 ? 18.846 2.831 -17.409 1.00 67.31 130 ALA A CA 1
ATOM 949 C C . ALA A 1 130 ? 17.690 1.931 -16.933 1.00 67.31 130 ALA A C 1
ATOM 951 O O . ALA A 1 130 ? 16.905 2.345 -16.076 1.00 67.31 130 ALA A O 1
ATOM 952 N N . TYR A 1 131 ? 17.597 0.693 -17.434 1.00 71.00 131 TYR A N 1
ATOM 953 C CA . TYR A 1 131 ? 16.582 -0.276 -17.000 1.00 71.00 131 TYR A CA 1
ATOM 954 C C . TYR A 1 131 ? 16.871 -0.822 -15.598 1.00 71.00 131 TYR A C 1
ATOM 956 O O . TYR A 1 131 ? 15.950 -0.974 -14.787 1.00 71.00 131 TYR A O 1
ATOM 964 N N . GLY A 1 132 ? 18.150 -1.045 -15.279 1.00 74.19 132 GLY A N 1
ATOM 965 C CA . GLY A 1 132 ? 18.589 -1.379 -13.924 1.00 74.19 132 GLY A CA 1
ATOM 966 C C . GLY A 1 132 ? 18.221 -0.276 -12.930 1.00 74.19 132 GLY A C 1
ATOM 967 O O . GLY A 1 132 ? 17.586 -0.535 -11.908 1.00 74.19 132 GLY A O 1
ATOM 968 N N . LEU A 1 133 ? 18.513 0.983 -13.266 1.00 75.62 133 LEU A N 1
ATOM 969 C CA . LEU A 1 133 ? 18.139 2.119 -12.425 1.00 75.62 133 LEU A CA 1
ATOM 970 C C . LEU A 1 133 ? 16.614 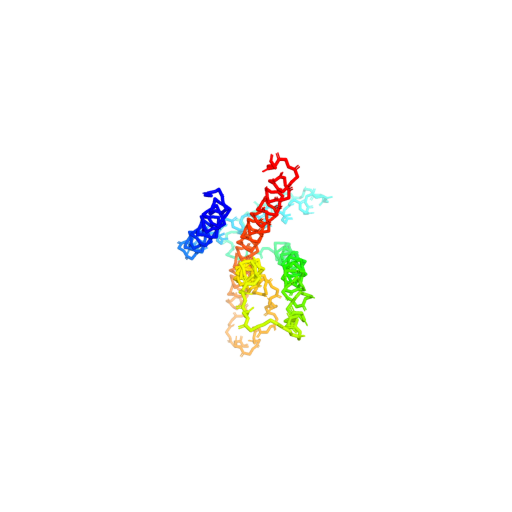2.237 -12.255 1.00 75.62 133 LEU A C 1
ATOM 972 O O . LEU A 1 133 ? 16.129 2.446 -11.142 1.00 75.62 133 LEU A O 1
ATOM 976 N N . LEU A 1 134 ? 15.841 2.065 -13.331 1.00 77.19 134 LEU A N 1
ATOM 977 C CA . LEU A 1 134 ? 14.378 2.152 -13.304 1.00 77.19 134 LEU A CA 1
ATOM 978 C C . LEU A 1 134 ? 13.749 1.102 -12.378 1.00 77.19 134 LEU A C 1
ATOM 980 O O . LEU A 1 134 ? 12.854 1.425 -11.594 1.00 77.19 134 LEU A O 1
ATOM 984 N N . THR A 1 135 ? 14.217 -0.143 -12.457 1.00 80.50 135 THR A N 1
ATOM 985 C CA . THR A 1 135 ? 13.712 -1.259 -11.642 1.00 80.50 135 THR A CA 1
ATOM 986 C C . THR A 1 135 ? 14.090 -1.107 -10.169 1.00 80.50 135 THR A C 1
ATOM 988 O O . THR A 1 135 ? 13.256 -1.362 -9.296 1.00 80.50 135 THR A O 1
ATOM 991 N N . VAL A 1 136 ? 15.282 -0.578 -9.868 1.00 83.50 136 VAL A N 1
ATOM 992 C CA . VAL A 1 136 ? 15.669 -0.193 -8.499 1.00 83.50 136 VAL A CA 1
ATOM 993 C C . VAL A 1 136 ? 14.758 0.912 -7.963 1.00 83.50 136 VAL A C 1
ATOM 995 O O . VAL A 1 136 ? 14.229 0.790 -6.858 1.00 83.50 136 VAL A O 1
ATOM 998 N N . VAL A 1 137 ? 14.509 1.968 -8.744 1.00 84.00 137 VAL A N 1
ATOM 999 C CA . VAL A 1 137 ? 13.597 3.053 -8.344 1.00 84.00 137 VAL A CA 1
ATOM 1000 C C . VAL A 1 137 ? 12.173 2.523 -8.128 1.00 84.00 137 VAL A C 1
ATOM 1002 O O . VAL A 1 137 ? 11.510 2.930 -7.173 1.00 84.00 137 VAL A O 1
ATOM 1005 N N . ALA A 1 138 ? 11.716 1.564 -8.940 1.00 83.38 138 ALA A N 1
ATOM 1006 C CA . ALA A 1 138 ? 10.430 0.890 -8.754 1.00 83.38 138 ALA A CA 1
ATOM 1007 C C . ALA A 1 138 ? 10.348 0.160 -7.412 1.00 83.38 138 ALA A C 1
ATOM 1009 O O . ALA A 1 138 ? 9.386 0.338 -6.662 1.00 83.38 138 ALA A O 1
ATOM 1010 N N . ALA A 1 139 ? 11.378 -0.625 -7.088 1.00 86.81 139 ALA A N 1
ATOM 1011 C CA . ALA A 1 139 ? 11.458 -1.347 -5.827 1.00 86.81 139 ALA A CA 1
ATOM 1012 C C . ALA A 1 139 ? 11.495 -0.383 -4.627 1.00 86.81 139 ALA A C 1
ATOM 1014 O O . ALA A 1 139 ? 10.775 -0.590 -3.650 1.00 86.81 139 ALA A O 1
ATOM 1015 N N . LEU A 1 140 ? 12.257 0.713 -4.712 1.00 88.56 140 LEU A N 1
ATOM 1016 C CA . LEU A 1 140 ? 12.321 1.732 -3.657 1.00 88.56 140 LEU A CA 1
ATOM 1017 C C . LEU A 1 140 ? 10.970 2.427 -3.438 1.00 88.56 140 LEU A C 1
ATOM 1019 O O . LEU A 1 140 ? 10.544 2.604 -2.296 1.00 88.56 140 LEU A O 1
ATOM 1023 N N . ASN A 1 141 ? 10.248 2.741 -4.514 1.00 88.38 141 ASN A N 1
ATOM 1024 C CA . ASN A 1 141 ? 8.909 3.332 -4.457 1.00 88.38 141 ASN A CA 1
ATOM 1025 C C . ASN A 1 141 ? 7.862 2.407 -3.803 1.00 88.38 141 ASN A C 1
ATOM 1027 O O . ASN A 1 141 ? 6.805 2.879 -3.376 1.00 88.38 141 ASN A O 1
ATOM 1031 N N . LEU A 1 142 ? 8.138 1.104 -3.693 1.00 90.75 142 LEU A N 1
ATOM 1032 C CA . LEU A 1 142 ? 7.290 0.136 -2.996 1.00 90.75 142 LEU A CA 1
ATOM 1033 C C . LEU A 1 142 ? 7.603 -0.000 -1.495 1.00 90.75 142 LEU A C 1
ATOM 1035 O O . LEU A 1 142 ? 6.788 -0.562 -0.762 1.00 90.75 142 LEU A O 1
ATOM 1039 N N . LEU A 1 143 ? 8.705 0.568 -0.991 1.00 90.69 143 LEU A N 1
ATOM 1040 C CA . LEU A 1 143 ? 9.053 0.484 0.435 1.00 90.69 143 LEU A CA 1
ATOM 1041 C C . LEU A 1 143 ? 8.048 1.209 1.336 1.00 90.69 143 LEU A C 1
ATOM 1043 O O . LEU A 1 143 ? 7.651 0.681 2.374 1.00 90.69 143 LEU A O 1
ATOM 1047 N N . ALA A 1 144 ? 7.594 2.400 0.941 1.00 88.12 144 ALA A N 1
ATOM 1048 C CA . ALA A 1 144 ? 6.606 3.160 1.706 1.00 88.12 144 ALA A CA 1
ATOM 1049 C C . ALA A 1 144 ? 5.254 2.423 1.845 1.00 88.12 144 ALA A C 1
ATOM 1051 O O . ALA A 1 144 ? 4.788 2.248 2.978 1.00 88.12 144 ALA A O 1
ATOM 1052 N N . PRO A 1 145 ? 4.603 1.943 0.761 1.00 90.44 145 PRO A N 1
ATOM 1053 C CA . PRO A 1 145 ? 3.384 1.153 0.905 1.00 90.44 145 PRO A CA 1
A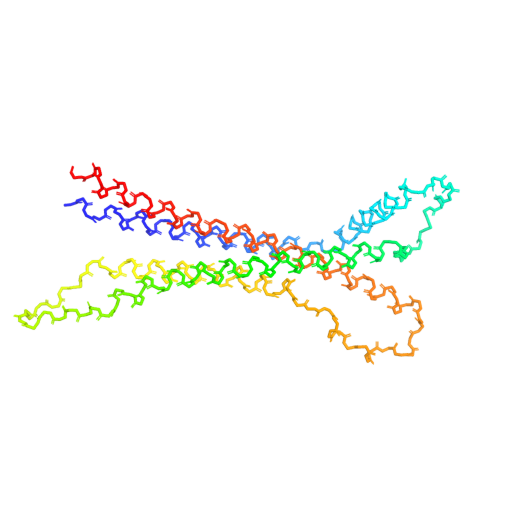TOM 1054 C C . PRO A 1 145 ? 3.635 -0.171 1.638 1.00 90.44 145 PRO A C 1
ATOM 1056 O O . PRO A 1 145 ? 2.753 -0.604 2.383 1.00 90.44 145 PRO A O 1
ATOM 1059 N N . LEU A 1 146 ? 4.817 -0.784 1.509 1.00 91.12 146 LEU A N 1
ATOM 1060 C CA . LEU A 1 146 ? 5.176 -1.988 2.261 1.00 91.12 146 LEU A CA 1
ATOM 1061 C C . LEU A 1 146 ? 5.225 -1.726 3.773 1.00 91.12 146 LEU A C 1
ATOM 1063 O O . LEU A 1 146 ? 4.605 -2.458 4.543 1.00 91.12 146 LEU A O 1
ATOM 1067 N N . TYR A 1 147 ? 5.893 -0.652 4.201 1.00 90.81 147 TYR A N 1
ATOM 1068 C CA . TYR A 1 147 ? 5.952 -0.249 5.608 1.00 90.81 147 TYR A CA 1
ATOM 1069 C C . TYR A 1 147 ? 4.548 -0.051 6.195 1.00 90.81 147 TYR A C 1
ATOM 1071 O O . TYR A 1 147 ? 4.221 -0.601 7.248 1.00 90.81 147 TYR A O 1
ATOM 1079 N N . HIS A 1 148 ? 3.671 0.663 5.484 1.00 87.06 148 HIS A N 1
ATOM 1080 C CA . HIS A 1 148 ? 2.290 0.862 5.931 1.00 87.06 148 HIS A CA 1
ATOM 1081 C C . HIS A 1 148 ? 1.460 -0.424 5.943 1.00 87.06 148 HIS A C 1
ATOM 1083 O O . HIS A 1 148 ? 0.597 -0.572 6.811 1.00 87.06 148 HIS A O 1
ATOM 1089 N N . ALA A 1 149 ? 1.725 -1.361 5.029 1.00 87.88 149 ALA A N 1
ATOM 1090 C CA . ALA A 1 149 ? 1.100 -2.677 5.063 1.00 87.88 149 ALA A CA 1
ATOM 1091 C C . ALA A 1 149 ? 1.526 -3.460 6.317 1.00 87.88 149 ALA A C 1
ATOM 1093 O O . ALA A 1 149 ? 0.672 -4.059 6.967 1.00 87.88 149 ALA A O 1
ATOM 1094 N N . PHE A 1 150 ? 2.798 -3.392 6.725 1.00 87.44 150 PHE A N 1
ATOM 1095 C CA . PHE A 1 150 ? 3.272 -4.015 7.968 1.00 87.44 150 PHE A CA 1
ATOM 1096 C C . PHE A 1 150 ? 2.683 -3.381 9.227 1.00 87.44 150 PHE A C 1
ATOM 1098 O O . PHE A 1 150 ? 2.248 -4.104 10.120 1.00 87.44 150 PHE A O 1
ATOM 1105 N N . VAL A 1 151 ? 2.584 -2.049 9.286 1.00 83.44 151 VAL A N 1
ATOM 1106 C CA . VAL A 1 151 ? 1.879 -1.364 10.386 1.00 83.44 151 VAL A CA 1
ATOM 1107 C C . VAL A 1 151 ? 0.425 -1.844 10.485 1.00 83.44 151 VAL A C 1
ATOM 1109 O O . VAL A 1 151 ? -0.098 -1.994 11.585 1.00 83.44 151 VAL A O 1
ATOM 1112 N N . GLY A 1 152 ? -0.212 -2.150 9.350 1.00 77.75 152 GLY A N 1
ATOM 1113 C CA . GLY A 1 152 ? -1.556 -2.727 9.299 1.00 77.75 152 GLY A CA 1
ATOM 1114 C C . GLY A 1 152 ? -1.682 -4.156 9.845 1.00 77.75 152 GLY A C 1
ATOM 1115 O O . GLY A 1 152 ? -2.794 -4.566 10.160 1.00 77.75 152 GLY A O 1
ATOM 1116 N N . ILE A 1 153 ? -0.575 -4.902 9.957 1.00 83.31 153 ILE A N 1
ATOM 1117 C CA . ILE A 1 153 ? -0.523 -6.290 10.460 1.00 83.31 153 ILE A CA 1
ATOM 1118 C C . ILE A 1 153 ? -0.237 -6.335 11.970 1.00 83.31 153 ILE A C 1
ATOM 1120 O O . ILE A 1 153 ? -0.533 -7.335 12.616 1.00 83.31 153 ILE A O 1
ATOM 1124 N N . GLY A 1 154 ? 0.348 -5.279 12.546 1.00 75.19 154 GLY A N 1
ATOM 1125 C CA . GLY A 1 154 ? 0.759 -5.268 13.952 1.00 75.19 154 GLY A CA 1
ATOM 1126 C C . GLY A 1 154 ? -0.402 -5.560 14.906 1.00 75.19 154 GLY A C 1
ATOM 1127 O O . GLY A 1 154 ? -1.398 -4.841 14.904 1.00 75.19 154 GLY A O 1
ATOM 1128 N N . HIS A 1 155 ? -0.277 -6.600 15.731 1.00 65.56 155 HIS A N 1
ATOM 1129 C CA . HIS A 1 155 ? -1.299 -6.954 16.716 1.00 65.56 155 HIS A CA 1
ATOM 1130 C C . HIS A 1 155 ? -1.285 -5.990 17.908 1.00 65.56 155 HIS A C 1
ATOM 1132 O O . HIS A 1 155 ? -0.231 -5.558 18.369 1.00 65.56 155 HIS A O 1
ATOM 1138 N N . LEU A 1 156 ? -2.478 -5.689 18.420 1.00 57.50 156 LEU A N 1
ATOM 1139 C CA . LEU A 1 156 ? -2.690 -4.904 19.639 1.00 57.50 156 LEU A CA 1
ATOM 1140 C C . LEU A 1 156 ? -2.493 -5.715 20.930 1.00 57.50 156 LEU A C 1
ATOM 1142 O O . LEU A 1 156 ? -2.440 -5.116 21.997 1.00 57.50 156 LEU A O 1
ATOM 1146 N N . ASP A 1 157 ? -2.355 -7.044 20.848 1.00 49.41 157 ASP A N 1
ATOM 1147 C CA . ASP A 1 157 ? -2.171 -7.918 22.024 1.00 49.41 157 ASP A CA 1
ATOM 1148 C C . ASP A 1 157 ? -0.875 -7.631 22.806 1.00 49.41 157 ASP A C 1
ATOM 1150 O O . ASP A 1 157 ? -0.712 -8.085 23.934 1.00 49.41 157 ASP A O 1
ATOM 1154 N N . THR A 1 158 ? 0.045 -6.849 22.238 1.00 51.44 158 THR A N 1
ATOM 1155 C CA . THR A 1 158 ? 1.258 -6.366 22.910 1.00 51.44 158 THR A CA 1
ATOM 1156 C C . THR A 1 158 ? 1.067 -5.060 23.679 1.00 51.44 158 THR A C 1
ATOM 1158 O O . THR A 1 158 ? 2.027 -4.608 24.305 1.00 51.44 158 THR A O 1
ATOM 1161 N N . PHE A 1 159 ? -0.123 -4.438 23.665 1.00 50.25 159 PHE A N 1
ATOM 1162 C CA . PHE A 1 159 ? -0.423 -3.365 24.615 1.00 50.25 159 PHE A CA 1
ATOM 1163 C C . PHE A 1 159 ? -0.555 -3.973 26.008 1.00 50.25 159 PHE A C 1
ATOM 1165 O O . PHE A 1 159 ? -1.603 -4.453 26.429 1.00 50.25 159 PHE A O 1
ATOM 1172 N N . ASP A 1 160 ? 0.603 -3.970 26.656 1.00 46.00 160 ASP A N 1
ATOM 1173 C CA . ASP A 1 160 ? 0.927 -4.411 27.994 1.00 46.00 160 ASP A CA 1
ATOM 1174 C C . ASP A 1 160 ? -0.258 -4.206 28.947 1.00 46.00 160 ASP A C 1
ATOM 1176 O O . ASP A 1 160 ? -0.532 -3.106 29.432 1.00 46.00 160 ASP A O 1
ATOM 1180 N N . SER A 1 161 ? -0.946 -5.301 29.264 1.00 46.59 161 SER A N 1
ATOM 1181 C CA . SER A 1 161 ? -1.991 -5.409 30.289 1.00 46.59 161 SER A CA 1
ATOM 1182 C C . SER A 1 161 ? -1.462 -5.161 31.717 1.00 46.59 161 SER A C 1
ATOM 1184 O O . SER A 1 161 ? -2.026 -5.642 32.698 1.00 46.59 161 SER A O 1
ATOM 1186 N N . ARG A 1 162 ? -0.353 -4.424 31.844 1.00 48.12 162 ARG A N 1
ATOM 1187 C CA . ARG A 1 162 ? 0.319 -4.031 33.085 1.00 48.12 162 ARG A CA 1
ATOM 1188 C C . ARG A 1 162 ? -0.053 -2.626 33.551 1.00 48.12 162 ARG A C 1
ATOM 1190 O O . ARG A 1 162 ? 0.174 -2.310 34.715 1.00 48.12 162 ARG A O 1
ATOM 1197 N N . VAL A 1 163 ? -0.648 -1.789 32.699 1.00 49.50 163 VAL A N 1
ATOM 1198 C CA . VAL A 1 163 ? -1.072 -0.438 33.094 1.00 49.50 163 VAL A CA 1
ATOM 1199 C C . VAL A 1 163 ? -2.540 -0.469 33.523 1.00 49.50 163 VAL A C 1
ATOM 1201 O O . VAL A 1 163 ? -3.439 -0.323 32.705 1.00 49.50 163 VAL A O 1
ATOM 1204 N N . GLY A 1 164 ? -2.777 -0.671 34.822 1.00 48.25 164 GLY A N 1
ATOM 1205 C CA . GLY A 1 164 ? -4.061 -0.332 35.448 1.00 48.25 164 GLY A CA 1
ATOM 1206 C C . GLY A 1 164 ? -4.903 -1.500 35.960 1.00 48.25 164 GLY A C 1
ATOM 1207 O O . GLY A 1 164 ? -6.100 -1.545 35.703 1.00 48.25 164 GLY A O 1
ATOM 1208 N N . VAL A 1 165 ? -4.322 -2.411 36.747 1.00 50.09 165 VAL A N 1
ATOM 1209 C CA . VAL A 1 165 ? -5.116 -3.372 37.544 1.00 50.09 165 VAL A CA 1
ATOM 1210 C C . VAL A 1 165 ? -5.957 -2.664 38.632 1.00 50.09 165 VAL A C 1
ATOM 1212 O O . VAL A 1 165 ? -6.958 -3.220 39.074 1.00 50.09 165 VAL A O 1
ATOM 1215 N N . ASP A 1 166 ? -5.651 -1.402 38.969 1.00 52.97 166 ASP A N 1
ATOM 1216 C CA . ASP A 1 166 ? -6.275 -0.690 40.100 1.00 52.97 166 ASP A CA 1
ATOM 1217 C C . ASP A 1 166 ? -7.136 0.540 39.744 1.00 52.97 166 ASP A C 1
ATOM 1219 O O . ASP A 1 166 ? -7.726 1.152 40.635 1.00 52.97 166 ASP A O 1
ATOM 1223 N N . GLN A 1 167 ? -7.279 0.917 38.466 1.00 48.41 167 GLN A N 1
ATOM 1224 C CA . GLN A 1 167 ? -8.186 2.008 38.073 1.00 48.41 167 GLN A CA 1
ATOM 1225 C C . GLN A 1 167 ? -9.512 1.437 37.556 1.00 48.41 167 GLN A C 1
ATOM 1227 O O . GLN A 1 167 ? -9.541 0.692 36.585 1.00 48.41 167 GLN A O 1
ATOM 1232 N N . GLY A 1 168 ? -10.607 1.770 38.253 1.00 58.38 168 GLY A N 1
ATOM 1233 C CA . GLY A 1 168 ? -11.990 1.315 38.047 1.00 58.38 168 GLY A CA 1
ATOM 1234 C C . GLY A 1 168 ? -12.301 0.626 36.710 1.00 58.38 168 GLY A C 1
ATOM 1235 O O . GLY A 1 168 ? -12.256 1.248 35.651 1.00 58.38 168 GLY A O 1
ATOM 1236 N N . LYS A 1 169 ? -12.719 -0.647 36.784 1.00 62.62 169 LYS A N 1
ATOM 1237 C CA . LYS A 1 169 ? -13.001 -1.559 35.652 1.00 62.62 169 LYS A CA 1
ATOM 1238 C C . LYS A 1 169 ? -13.807 -0.944 34.491 1.00 62.62 169 LYS A C 1
ATOM 1240 O O . LYS A 1 169 ? -13.624 -1.347 33.347 1.00 62.62 169 LYS A O 1
ATOM 1245 N N . ALA A 1 170 ? -14.683 0.026 34.764 1.00 63.72 170 ALA A N 1
ATOM 1246 C CA . ALA A 1 170 ? -15.485 0.710 33.746 1.00 63.72 170 ALA A CA 1
ATOM 1247 C C . ALA A 1 170 ? -14.699 1.762 32.933 1.00 63.72 170 ALA A C 1
ATOM 1249 O O . ALA A 1 170 ? -14.907 1.881 31.726 1.00 63.72 170 ALA A O 1
ATOM 1250 N N . LEU A 1 171 ? -13.777 2.497 33.567 1.00 66.44 171 LEU A N 1
ATOM 1251 C CA . LEU A 1 171 ? -12.912 3.479 32.898 1.00 66.44 171 LEU A CA 1
ATOM 1252 C C . LEU A 1 171 ? -11.889 2.780 31.996 1.00 66.44 171 LEU A C 1
ATOM 1254 O O . LEU A 1 171 ? -11.747 3.160 30.835 1.00 66.44 171 LEU A O 1
ATOM 1258 N N . GLY A 1 172 ? -11.278 1.694 32.484 1.00 69.19 172 GLY A N 1
ATOM 1259 C CA . GLY A 1 172 ? -10.347 0.887 31.689 1.00 69.19 172 GLY A CA 1
ATOM 1260 C C . GLY A 1 172 ? -11.000 0.257 30.452 1.00 69.19 172 GLY A C 1
ATOM 1261 O O . GLY A 1 172 ? -10.420 0.266 29.369 1.00 69.19 172 GLY A O 1
ATOM 1262 N N . ALA A 1 173 ? -12.247 -0.216 30.567 1.00 70.94 173 ALA A N 1
ATOM 1263 C CA . ALA A 1 173 ? -12.985 -0.767 29.427 1.00 70.94 173 ALA A CA 1
ATOM 1264 C C . ALA A 1 173 ? -13.260 0.285 28.336 1.00 70.94 173 ALA A C 1
ATOM 1266 O O . ALA A 1 173 ? -13.153 -0.011 27.144 1.00 70.94 173 ALA A O 1
ATOM 1267 N N . LYS A 1 174 ? -13.581 1.522 28.732 1.00 74.06 174 LYS A N 1
ATOM 1268 C CA . LYS A 1 174 ? -13.825 2.632 27.802 1.00 74.06 174 LYS A CA 1
ATOM 1269 C C . LYS A 1 174 ? -12.562 3.027 27.048 1.00 74.06 174 LYS A C 1
ATOM 1271 O O . LYS A 1 174 ? -12.594 3.176 25.827 1.00 74.06 174 LYS A O 1
ATOM 1276 N N . GLU A 1 175 ? -11.454 3.169 27.762 1.00 75.9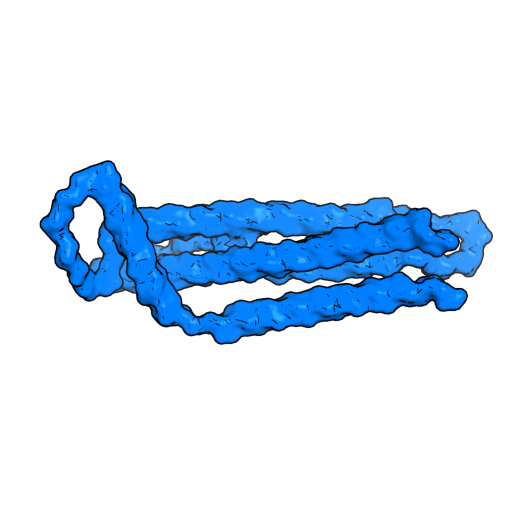4 175 GLU A N 1
ATOM 1277 C CA . GLU A 1 175 ? -10.168 3.518 27.163 1.00 75.94 175 GLU A CA 1
ATOM 1278 C C . GLU A 1 175 ? -9.676 2.422 26.211 1.00 75.94 175 GLU A C 1
ATOM 1280 O O . GLU A 1 175 ? -9.276 2.711 25.082 1.00 75.94 175 GLU A O 1
ATOM 1285 N N . MET A 1 176 ? -9.826 1.153 26.602 1.00 77.50 176 MET A N 1
ATOM 1286 C CA . MET A 1 176 ? -9.530 0.016 25.734 1.00 77.50 176 MET A CA 1
ATOM 1287 C C . MET A 1 176 ? -10.357 0.060 24.441 1.00 77.50 176 MET A C 1
ATOM 1289 O O . MET A 1 176 ? -9.801 -0.091 23.356 1.00 77.50 176 MET A O 1
ATOM 1293 N N . GLN A 1 177 ? -11.668 0.316 24.515 1.00 80.56 177 GLN A N 1
ATOM 1294 C CA . GLN A 1 177 ? -12.516 0.403 23.320 1.00 80.56 177 GLN A CA 1
ATOM 1295 C C . GLN A 1 177 ? -12.130 1.564 22.395 1.00 80.56 177 GLN A C 1
ATOM 1297 O O . GLN A 1 177 ? -12.062 1.374 21.179 1.00 80.56 177 GLN A O 1
ATOM 1302 N N . LEU A 1 178 ? -11.832 2.744 22.945 1.00 79.88 178 LEU A N 1
ATOM 1303 C CA . LEU A 1 178 ? -11.362 3.885 22.154 1.00 79.88 178 LEU A CA 1
ATOM 1304 C C . LEU A 1 178 ? -10.024 3.586 21.469 1.00 79.88 178 LEU A C 1
ATOM 1306 O O . LEU A 1 178 ? -9.852 3.919 20.294 1.00 79.88 178 LEU A O 1
ATOM 1310 N N . ASN A 1 179 ? -9.113 2.898 22.158 1.00 81.38 179 ASN A N 1
ATOM 1311 C CA . ASN A 1 179 ? -7.838 2.469 21.591 1.00 81.38 179 ASN A CA 1
ATOM 1312 C C . ASN A 1 179 ? -8.030 1.458 20.454 1.00 81.38 179 ASN A C 1
ATOM 1314 O O . ASN A 1 179 ? -7.432 1.628 19.392 1.00 81.38 179 ASN A O 1
ATOM 1318 N N . LEU A 1 180 ? -8.924 0.474 20.613 1.00 82.69 180 LEU A N 1
ATOM 1319 C CA . LEU A 1 180 ? -9.269 -0.478 19.549 1.00 82.69 180 LEU A CA 1
ATOM 1320 C C . LEU A 1 180 ? -9.856 0.225 18.315 1.00 82.69 180 LEU A C 1
ATOM 1322 O O . LEU A 1 180 ? -9.507 -0.095 17.180 1.00 82.69 180 LEU A O 1
ATOM 1326 N N . MET A 1 181 ? -10.754 1.191 18.519 1.00 84.94 181 MET A N 1
ATOM 1327 C CA . MET A 1 181 ? -11.360 1.953 17.425 1.00 84.94 181 MET A CA 1
ATOM 1328 C C . MET A 1 181 ? -10.344 2.849 16.711 1.00 84.94 181 MET A C 1
ATOM 1330 O O . MET A 1 181 ? -10.338 2.926 15.481 1.00 84.94 181 MET A O 1
ATOM 1334 N N . SER A 1 182 ? -9.473 3.512 17.474 1.00 84.06 182 SER A N 1
ATOM 1335 C CA . SER A 1 182 ? -8.378 4.325 16.942 1.00 84.06 182 SER A CA 1
ATOM 1336 C C . SER A 1 182 ? -7.402 3.477 16.124 1.00 84.06 182 SER A C 1
ATOM 1338 O O . SER A 1 182 ? -7.039 3.852 15.005 1.00 84.06 182 SER A O 1
ATOM 1340 N N . ASP A 1 183 ? -7.039 2.295 16.628 1.00 84.81 183 ASP A N 1
ATOM 1341 C CA . ASP A 1 183 ? -6.179 1.356 15.913 1.00 84.81 183 ASP A CA 1
ATOM 1342 C C . ASP A 1 183 ? -6.833 0.848 14.629 1.00 84.81 183 ASP A C 1
ATOM 1344 O O . ASP A 1 183 ? -6.206 0.882 13.569 1.00 84.81 183 ASP A O 1
ATOM 1348 N N . LEU A 1 184 ? -8.121 0.484 14.672 1.00 86.31 184 LEU A N 1
ATOM 1349 C CA . LEU A 1 184 ? -8.852 0.076 13.474 1.00 86.31 184 LEU A CA 1
ATOM 1350 C C . LEU A 1 184 ? -8.792 1.161 12.389 1.00 86.31 184 LEU A C 1
ATOM 1352 O O . LEU A 1 184 ? -8.498 0.858 11.231 1.00 86.31 184 LEU A O 1
ATOM 1356 N N . LEU A 1 185 ? -9.021 2.428 12.753 1.00 86.69 185 LEU A N 1
ATOM 1357 C CA . LEU A 1 185 ? -8.935 3.548 11.809 1.00 86.69 185 LEU A CA 1
ATOM 1358 C C . LEU A 1 185 ? -7.525 3.722 11.250 1.00 86.69 185 LEU A C 1
ATOM 1360 O O . LEU A 1 185 ? -7.365 3.989 10.056 1.00 86.69 185 LEU A O 1
ATOM 1364 N N . LYS A 1 186 ? -6.501 3.583 12.095 1.00 85.00 186 LYS A N 1
ATOM 1365 C CA . LYS A 1 186 ? -5.100 3.697 11.685 1.00 85.00 186 LYS A CA 1
ATOM 1366 C C . LYS A 1 186 ? -4.725 2.585 10.704 1.00 85.00 186 LYS A C 1
ATOM 1368 O O . LYS A 1 186 ? -4.177 2.882 9.641 1.00 85.00 186 LYS A O 1
ATOM 1373 N N . LYS A 1 187 ? -5.084 1.335 11.009 1.00 87.75 187 LYS A N 1
ATOM 1374 C CA . LYS A 1 187 ? -4.861 0.167 10.145 1.00 87.75 187 LYS A CA 1
ATOM 1375 C C . LYS A 1 187 ? -5.619 0.277 8.831 1.00 87.75 187 LYS A C 1
ATOM 1377 O O . LYS A 1 187 ? -5.036 0.075 7.769 1.00 87.75 187 LYS A O 1
ATOM 1382 N N . GLU A 1 188 ? -6.895 0.660 8.868 1.00 88.50 188 GLU A N 1
ATOM 1383 C CA . GLU A 1 188 ? -7.697 0.822 7.654 1.00 88.50 188 GLU A CA 1
ATOM 1384 C C . GLU A 1 188 ? -7.122 1.919 6.752 1.00 88.50 188 GLU A C 1
ATOM 1386 O O . GLU A 1 188 ? -7.014 1.741 5.534 1.00 88.50 188 GLU A O 1
ATOM 1391 N N . ARG A 1 189 ? -6.711 3.049 7.336 1.00 85.50 189 ARG A N 1
ATOM 1392 C CA . ARG A 1 189 ? -6.088 4.133 6.576 1.00 85.50 189 ARG A CA 1
ATOM 1393 C C . ARG A 1 189 ? -4.758 3.691 5.968 1.00 85.50 189 ARG A C 1
ATOM 1395 O O . ARG A 1 189 ? -4.531 3.961 4.789 1.00 85.50 189 ARG A O 1
ATOM 1402 N N . GLY A 1 190 ? -3.918 2.997 6.737 1.00 87.19 190 GLY A N 1
ATOM 1403 C CA . GLY A 1 190 ? -2.653 2.433 6.259 1.00 87.19 190 GLY A CA 1
ATOM 1404 C C . GLY A 1 190 ? -2.861 1.459 5.098 1.00 87.19 190 GLY A C 1
ATOM 1405 O O . GLY A 1 190 ? -2.212 1.590 4.062 1.00 87.19 190 GLY A O 1
ATOM 1406 N N . TYR A 1 191 ? -3.844 0.563 5.213 1.00 89.69 191 TYR A N 1
ATOM 1407 C CA . TYR A 1 191 ? -4.222 -0.363 4.147 1.00 89.69 191 TYR A CA 1
ATOM 1408 C C . TYR A 1 191 ? -4.687 0.365 2.878 1.00 89.69 191 TYR A C 1
ATOM 1410 O O . TYR A 1 191 ? -4.224 0.053 1.782 1.00 89.69 191 TYR A O 1
ATOM 1418 N N . ARG A 1 192 ? -5.578 1.360 2.999 1.00 88.81 192 ARG A N 1
ATOM 1419 C CA . ARG A 1 192 ? -6.073 2.135 1.845 1.00 88.81 192 ARG A CA 1
ATOM 1420 C C . ARG A 1 192 ? -4.945 2.885 1.137 1.00 88.81 192 ARG A C 1
ATOM 1422 O O . ARG A 1 192 ? -4.902 2.878 -0.091 1.00 88.81 192 ARG A O 1
ATOM 1429 N N . PHE A 1 193 ? -4.046 3.502 1.904 1.00 88.12 193 PHE A N 1
ATOM 1430 C CA . PHE A 1 193 ? -2.863 4.170 1.368 1.00 88.12 193 PHE A CA 1
ATOM 1431 C C . PHE A 1 193 ? -1.962 3.180 0.625 1.00 88.12 193 PHE A C 1
ATOM 1433 O O . PHE A 1 193 ? -1.686 3.373 -0.558 1.00 88.12 193 PHE A O 1
ATOM 1440 N N . SER A 1 194 ? -1.585 2.084 1.288 1.00 90.81 194 SER A N 1
ATOM 1441 C CA . SER A 1 194 ? -0.716 1.060 0.713 1.00 90.81 194 SER A CA 1
ATOM 1442 C C . SER A 1 194 ? -1.308 0.472 -0.569 1.00 90.81 194 SER A C 1
ATOM 1444 O O . SER A 1 194 ? -0.615 0.381 -1.581 1.00 90.81 194 SER A O 1
ATOM 1446 N N . LYS A 1 195 ? -2.614 0.169 -0.581 1.00 92.69 195 LYS A N 1
ATOM 1447 C CA . LYS A 1 195 ? -3.321 -0.365 -1.753 1.00 92.69 195 LYS A CA 1
ATOM 1448 C C . LYS A 1 195 ? -3.266 0.599 -2.937 1.00 92.69 195 LYS A C 1
ATOM 1450 O O . LYS A 1 195 ? -3.005 0.173 -4.055 1.00 92.69 195 LYS A O 1
ATOM 1455 N N . LEU A 1 196 ? -3.550 1.880 -2.705 1.00 90.31 196 LEU A N 1
ATOM 1456 C CA . LEU A 1 196 ? -3.622 2.868 -3.781 1.00 90.31 196 LEU A CA 1
ATOM 1457 C C . LEU A 1 196 ? -2.230 3.157 -4.348 1.00 90.31 196 LEU A C 1
ATOM 1459 O O . LEU A 1 196 ? -2.054 3.148 -5.564 1.00 90.31 196 LEU A O 1
ATOM 1463 N N . VAL A 1 197 ? -1.241 3.357 -3.474 1.00 89.38 197 VAL A N 1
ATOM 1464 C CA . VAL A 1 197 ? 0.137 3.638 -3.888 1.00 89.38 197 VAL A CA 1
ATOM 1465 C C . VAL A 1 197 ? 0.758 2.440 -4.600 1.00 89.38 197 VAL A C 1
ATOM 1467 O O . VAL A 1 197 ? 1.316 2.618 -5.677 1.00 89.38 197 VAL A O 1
ATOM 1470 N N . SER A 1 198 ? 0.632 1.226 -4.055 1.00 91.81 198 SER A N 1
ATOM 1471 C CA . SER A 1 198 ? 1.173 0.024 -4.710 1.00 91.81 198 SER A CA 1
ATOM 1472 C C . SER A 1 198 ? 0.541 -0.217 -6.082 1.00 91.81 198 SER A C 1
ATOM 1474 O O . SER A 1 198 ? 1.269 -0.461 -7.039 1.00 91.81 198 SER A O 1
ATOM 1476 N N . ALA A 1 199 ? -0.783 -0.073 -6.214 1.00 91.00 199 ALA A N 1
ATOM 1477 C CA . ALA A 1 199 ? -1.460 -0.206 -7.502 1.00 91.00 199 ALA A CA 1
ATOM 1478 C C . ALA A 1 199 ? -0.961 0.827 -8.520 1.00 91.00 199 ALA A C 1
ATOM 1480 O O . ALA A 1 199 ? -0.648 0.470 -9.651 1.00 91.00 199 ALA A O 1
ATOM 1481 N N . PHE A 1 200 ? -0.848 2.093 -8.116 1.00 90.19 200 PHE A N 1
ATOM 1482 C CA . PHE A 1 200 ? -0.382 3.162 -8.992 1.00 90.19 200 PHE A CA 1
ATOM 1483 C C . PHE A 1 200 ? 1.063 2.950 -9.459 1.00 90.19 200 PHE A C 1
ATOM 1485 O O . PHE A 1 200 ? 1.346 3.087 -10.647 1.00 90.19 200 PHE A O 1
ATOM 1492 N N . VAL A 1 201 ? 1.953 2.554 -8.545 1.00 89.06 201 VAL A N 1
ATOM 1493 C CA . VAL A 1 201 ? 3.342 2.195 -8.858 1.00 89.06 201 VAL A CA 1
ATOM 1494 C C . VAL A 1 201 ? 3.367 1.063 -9.875 1.00 89.06 201 VAL A C 1
ATOM 1496 O O . VAL A 1 201 ? 3.849 1.255 -10.986 1.00 89.06 201 VAL A O 1
ATOM 1499 N N . ILE A 1 202 ? 2.784 -0.088 -9.532 1.00 89.44 202 ILE A N 1
ATOM 1500 C CA . ILE A 1 202 ? 2.824 -1.291 -10.369 1.00 89.44 202 ILE A CA 1
ATOM 1501 C C . ILE A 1 202 ? 2.261 -0.994 -11.765 1.00 89.44 202 ILE A C 1
ATOM 1503 O O . ILE A 1 202 ? 2.923 -1.285 -12.756 1.00 89.44 202 ILE A O 1
ATOM 1507 N N . LEU A 1 203 ? 1.089 -0.357 -11.857 1.00 90.31 203 LEU A N 1
ATOM 1508 C CA . LEU A 1 203 ? 0.465 -0.024 -13.141 1.00 90.31 203 LEU A CA 1
ATOM 1509 C C . LEU A 1 203 ? 1.315 0.930 -13.983 1.00 90.31 203 LEU A C 1
ATOM 1511 O O . LEU A 1 203 ? 1.404 0.737 -15.192 1.00 90.31 203 LEU A O 1
ATOM 1515 N N . THR A 1 204 ? 1.952 1.928 -13.365 1.00 86.75 204 THR A N 1
ATOM 1516 C CA . THR A 1 204 ? 2.819 2.863 -14.093 1.00 86.75 204 THR A CA 1
ATOM 1517 C C . THR A 1 204 ? 4.022 2.134 -14.682 1.00 86.75 204 THR A C 1
ATOM 1519 O O . THR A 1 204 ? 4.315 2.303 -15.862 1.00 86.75 204 THR A O 1
ATOM 1522 N N . TYR A 1 205 ? 4.670 1.256 -13.913 1.00 84.50 205 TYR A N 1
ATOM 1523 C CA . TYR A 1 205 ? 5.794 0.465 -14.421 1.00 84.50 205 TYR A CA 1
ATOM 1524 C C . TYR A 1 205 ? 5.369 -0.524 -15.513 1.00 84.50 205 TYR A C 1
ATOM 1526 O O . TYR A 1 205 ? 6.046 -0.622 -16.532 1.00 84.50 205 TYR A O 1
ATOM 1534 N N . PHE A 1 206 ? 4.222 -1.195 -15.370 1.00 86.44 206 PHE A N 1
ATOM 153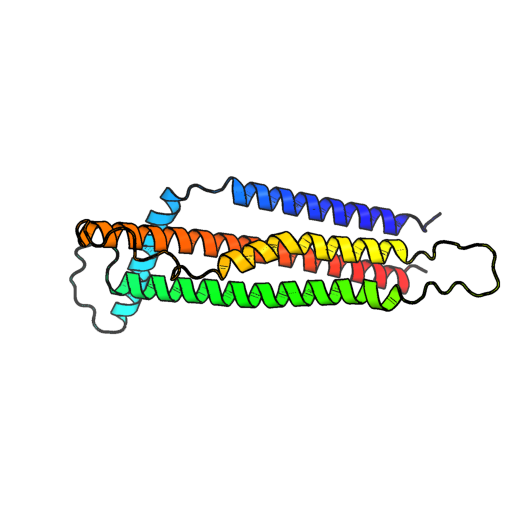5 C CA . PHE A 1 206 ? 3.678 -2.044 -16.436 1.00 86.44 206 PHE A CA 1
ATOM 1536 C C . PHE A 1 206 ? 3.380 -1.254 -17.713 1.00 86.44 206 PHE A C 1
ATOM 1538 O O . PHE A 1 206 ? 3.703 -1.716 -18.803 1.00 86.44 206 PHE A O 1
ATOM 1545 N N . PHE A 1 207 ? 2.794 -0.061 -17.592 1.00 87.69 207 PHE A N 1
ATOM 1546 C CA . PHE A 1 207 ? 2.525 0.802 -18.739 1.00 87.69 207 PHE A CA 1
ATOM 1547 C C . PHE A 1 207 ? 3.815 1.199 -19.460 1.00 87.69 207 PHE A C 1
ATOM 1549 O O . PHE A 1 207 ? 3.882 1.119 -20.682 1.00 87.69 207 PHE A O 1
ATOM 1556 N N . VAL A 1 208 ? 4.845 1.570 -18.699 1.00 83.69 208 VAL A N 1
ATOM 1557 C CA . VAL A 1 208 ? 6.167 1.918 -19.226 1.00 83.69 208 VAL A CA 1
ATOM 1558 C C . VAL A 1 208 ? 6.794 0.741 -19.985 1.00 83.69 208 VAL A C 1
ATOM 1560 O O . VAL A 1 208 ? 7.257 0.931 -21.106 1.00 83.69 208 VAL A O 1
ATOM 1563 N N . LEU A 1 209 ? 6.741 -0.475 -19.430 1.00 81.56 209 LEU A N 1
ATOM 1564 C CA . LEU A 1 209 ? 7.252 -1.684 -20.093 1.00 81.56 209 LEU A CA 1
ATOM 1565 C C . LEU A 1 209 ? 6.486 -2.021 -21.380 1.00 81.56 209 LEU A C 1
ATOM 1567 O O . LEU A 1 209 ? 7.089 -2.390 -22.382 1.00 81.56 209 LEU A O 1
ATOM 1571 N N . ILE A 1 210 ? 5.157 -1.890 -21.369 1.00 86.25 210 ILE A N 1
ATOM 1572 C CA . ILE A 1 210 ? 4.328 -2.142 -22.556 1.00 86.25 210 ILE A CA 1
ATOM 1573 C C . ILE A 1 210 ? 4.614 -1.099 -23.638 1.00 86.25 210 ILE A C 1
ATOM 1575 O O . ILE A 1 210 ? 4.739 -1.456 -24.806 1.00 86.25 210 ILE A O 1
ATOM 1579 N N . ALA A 1 211 ? 4.717 0.178 -23.265 1.00 85.06 211 ALA A N 1
ATOM 1580 C CA . ALA A 1 211 ? 5.025 1.252 -24.202 1.00 85.06 211 ALA A CA 1
ATOM 1581 C C . ALA A 1 211 ? 6.389 1.039 -24.872 1.00 85.06 211 ALA A C 1
ATOM 1583 O O . ALA A 1 211 ? 6.492 1.212 -26.085 1.00 85.06 211 ALA A O 1
ATOM 1584 N N . ASP A 1 212 ? 7.394 0.605 -24.109 1.00 79.88 212 ASP A N 1
ATOM 1585 C CA . ASP A 1 212 ? 8.708 0.253 -24.646 1.00 79.88 212 ASP A CA 1
ATOM 1586 C C . ASP A 1 212 ? 8.640 -0.954 -25.595 1.00 79.88 212 ASP A C 1
ATOM 1588 O O . ASP A 1 212 ? 9.074 -0.866 -26.741 1.00 79.88 212 ASP A O 1
ATOM 1592 N N . ALA A 1 213 ? 7.987 -2.047 -25.190 1.00 82.88 213 ALA A N 1
ATOM 1593 C CA . ALA A 1 213 ? 7.830 -3.228 -26.041 1.00 82.88 213 ALA A CA 1
ATOM 1594 C C . ALA A 1 213 ? 7.104 -2.910 -27.363 1.00 82.88 213 ALA A C 1
ATOM 1596 O O . ALA A 1 213 ? 7.490 -3.398 -28.428 1.00 82.88 213 ALA A O 1
ATOM 1597 N N . LEU A 1 214 ? 6.066 -2.068 -27.313 1.00 85.06 214 LEU A N 1
ATOM 1598 C CA . LEU A 1 214 ? 5.367 -1.586 -28.504 1.00 85.06 214 LEU A CA 1
ATOM 1599 C C . LEU A 1 214 ? 6.273 -0.706 -29.369 1.00 85.06 214 LEU A C 1
ATOM 1601 O O . LEU A 1 214 ? 6.267 -0.862 -30.588 1.00 85.06 214 LEU A O 1
ATOM 1605 N N . TRP A 1 215 ? 7.065 0.180 -28.762 1.00 82.81 215 TRP A N 1
ATOM 1606 C CA . TRP A 1 215 ? 8.019 1.017 -29.486 1.00 82.81 215 TRP A CA 1
ATOM 1607 C C . TRP A 1 215 ? 9.063 0.175 -30.220 1.00 82.81 215 TRP A C 1
ATOM 1609 O O . TRP A 1 215 ? 9.279 0.378 -31.408 1.00 82.81 215 TRP A O 1
ATOM 1619 N N . VAL A 1 216 ? 9.643 -0.827 -29.559 1.00 79.75 216 VAL A N 1
ATOM 1620 C CA . VAL A 1 216 ? 10.607 -1.750 -30.179 1.00 79.75 216 VAL A CA 1
ATOM 1621 C C . VAL A 1 216 ? 9.968 -2.553 -31.318 1.00 79.75 216 VAL A C 1
ATOM 1623 O O . VAL A 1 216 ? 10.614 -2.812 -32.330 1.00 79.75 216 VAL A O 1
ATOM 1626 N N . THR A 1 217 ? 8.695 -2.933 -31.183 1.00 82.69 217 THR A N 1
ATOM 1627 C CA . THR A 1 217 ? 8.000 -3.767 -32.180 1.00 82.69 217 THR A CA 1
ATOM 1628 C C . THR A 1 217 ? 7.544 -2.976 -33.411 1.00 82.69 217 THR A C 1
ATOM 1630 O O . THR A 1 217 ? 7.591 -3.497 -34.523 1.00 82.69 217 THR A O 1
ATOM 1633 N N . PHE A 1 218 ? 7.070 -1.740 -33.228 1.00 87.00 218 PHE A N 1
ATOM 1634 C CA . PHE A 1 218 ? 6.422 -0.947 -34.28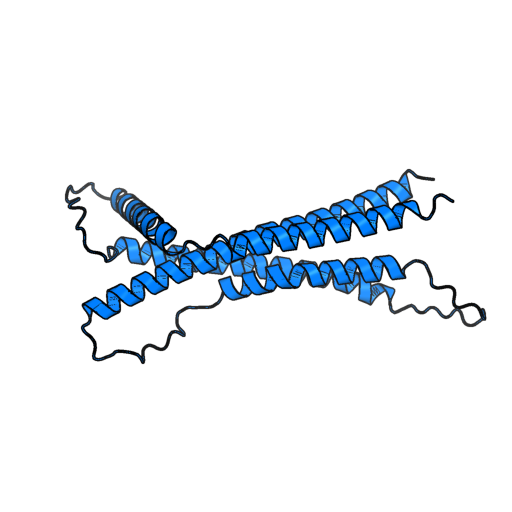3 1.00 87.00 218 PHE A CA 1
ATOM 1635 C C . PHE A 1 218 ? 7.220 0.283 -34.732 1.00 87.00 218 PHE A C 1
ATOM 1637 O O . PHE A 1 218 ? 6.878 0.874 -35.751 1.00 87.00 218 PHE A O 1
ATOM 1644 N N . GLY A 1 219 ? 8.231 0.697 -33.968 1.00 65.94 219 GLY A N 1
ATOM 1645 C CA . GLY A 1 219 ? 8.987 1.939 -34.150 1.00 65.94 219 GLY A CA 1
ATOM 1646 C C . GLY A 1 219 ? 10.314 1.796 -34.899 1.00 65.94 219 GLY A C 1
ATOM 1647 O O . GLY A 1 219 ? 11.183 2.647 -34.708 1.00 65.94 219 GLY A O 1
ATOM 1648 N N . ALA A 1 220 ? 10.479 0.744 -35.711 1.00 51.69 220 ALA A N 1
ATOM 1649 C CA . ALA A 1 220 ? 11.545 0.673 -36.715 1.00 51.69 220 ALA A CA 1
ATOM 1650 C C . ALA A 1 220 ? 11.318 1.699 -37.839 1.00 51.69 220 ALA A C 1
ATOM 1652 O O . ALA A 1 220 ? 10.170 1.784 -38.335 1.00 51.69 220 ALA A O 1
#